Protein AF-A0A3R7RXC4-F1 (afdb_monomer)

Structure (mmCIF, N/CA/C/O backbone):
data_AF-A0A3R7RXC4-F1
#
_entry.id   AF-A0A3R7RXC4-F1
#
loop_
_atom_site.group_PDB
_atom_site.id
_atom_site.type_symbol
_atom_site.label_atom_id
_atom_site.label_alt_id
_atom_site.label_comp_id
_atom_site.label_asym_id
_atom_site.label_entity_id
_atom_site.label_seq_id
_atom_site.pdbx_PDB_ins_code
_atom_site.Cartn_x
_atom_site.Cartn_y
_atom_site.Cartn_z
_atom_site.occupancy
_atom_site.B_iso_or_equiv
_atom_site.auth_seq_id
_atom_site.auth_comp_id
_atom_site.auth_asym_id
_atom_site.auth_atom_id
_atom_site.pdbx_PDB_model_num
ATOM 1 N N . MET A 1 1 ? -17.110 40.714 64.027 1.00 47.56 1 MET A N 1
ATOM 2 C CA . MET A 1 1 ? -17.861 39.635 63.349 1.00 47.56 1 MET A CA 1
ATOM 3 C C . MET A 1 1 ? -16.920 38.446 63.218 1.00 47.56 1 MET A C 1
ATOM 5 O O . MET A 1 1 ? -15.808 38.638 62.754 1.00 47.56 1 MET A O 1
ATOM 9 N N . ASN A 1 2 ? -17.302 37.294 63.770 1.00 33.94 2 ASN A N 1
ATOM 10 C CA . ASN A 1 2 ? -16.443 36.138 64.062 1.00 33.94 2 ASN A CA 1
ATOM 11 C C . ASN A 1 2 ? -16.893 34.929 63.208 1.00 33.94 2 ASN A C 1
ATOM 13 O O . ASN A 1 2 ? -18.037 34.911 62.747 1.00 33.94 2 ASN A O 1
ATOM 17 N N . LEU A 1 3 ? -16.021 33.933 63.027 1.00 35.62 3 LEU A N 1
ATOM 18 C CA . LEU A 1 3 ? -16.141 32.750 62.149 1.00 35.62 3 LEU A CA 1
ATOM 19 C C . LEU A 1 3 ? -17.502 32.014 62.245 1.00 35.62 3 LEU A C 1
ATOM 21 O O . LEU A 1 3 ? -18.001 31.471 61.262 1.00 35.62 3 LEU A O 1
ATOM 25 N N . ASN A 1 4 ? -18.175 32.117 63.395 1.00 36.75 4 ASN A N 1
ATOM 26 C CA . ASN A 1 4 ? -19.517 31.584 63.651 1.00 36.75 4 ASN A CA 1
ATOM 27 C C . ASN A 1 4 ? -20.674 32.238 62.868 1.00 36.75 4 ASN A C 1
ATOM 29 O O . ASN A 1 4 ? -21.772 31.685 62.869 1.00 36.75 4 ASN A O 1
ATOM 33 N N . GLN A 1 5 ? -20.489 33.386 62.205 1.00 39.53 5 GLN A N 1
ATOM 34 C CA . GLN A 1 5 ? -21.534 33.961 61.337 1.00 39.53 5 GLN A CA 1
ATOM 35 C C . GLN A 1 5 ? -21.416 33.544 59.866 1.00 39.53 5 GLN A C 1
ATOM 37 O O . GLN A 1 5 ? -22.424 33.537 59.168 1.00 39.53 5 GLN A O 1
ATOM 42 N N . ILE A 1 6 ? -20.240 33.089 59.425 1.00 43.12 6 ILE A N 1
ATOM 43 C CA . ILE A 1 6 ? -20.045 32.514 58.082 1.00 43.12 6 ILE A CA 1
ATOM 44 C C . ILE A 1 6 ? -20.574 31.067 58.047 1.00 43.12 6 ILE A C 1
ATOM 46 O O . ILE A 1 6 ? -21.209 30.656 57.079 1.00 43.12 6 ILE A O 1
ATOM 50 N N . ILE A 1 7 ? -20.445 30.339 59.165 1.00 39.06 7 ILE A N 1
ATOM 51 C CA . ILE A 1 7 ? -21.014 28.993 59.356 1.00 39.06 7 ILE A CA 1
ATOM 52 C C . ILE A 1 7 ? -22.554 29.007 59.264 1.00 39.06 7 ILE A C 1
ATOM 54 O O . ILE A 1 7 ? -23.147 28.075 58.734 1.00 39.06 7 ILE A O 1
ATOM 58 N N . LYS A 1 8 ? -23.225 30.087 59.686 1.00 35.69 8 LYS A N 1
ATOM 59 C CA . LYS A 1 8 ? -24.699 30.171 59.681 1.00 35.69 8 LYS A CA 1
ATOM 60 C C . LYS A 1 8 ? -25.349 30.339 58.302 1.00 35.69 8 LYS A C 1
ATOM 62 O O . LYS A 1 8 ? -26.544 30.098 58.199 1.00 35.69 8 LYS A O 1
ATOM 67 N N . VAL A 1 9 ? -24.610 30.722 57.259 1.00 39.12 9 VAL A N 1
ATOM 68 C CA . VAL A 1 9 ? -25.186 30.926 55.911 1.00 39.12 9 VAL A CA 1
ATOM 69 C C . VAL A 1 9 ? -24.896 29.743 54.986 1.00 39.12 9 VAL A C 1
ATOM 71 O O . VAL A 1 9 ? -25.716 29.414 54.136 1.00 39.12 9 VAL A O 1
ATOM 74 N N . ILE A 1 10 ? -23.801 29.015 55.217 1.00 37.31 10 ILE A N 1
ATOM 75 C CA . ILE A 1 10 ? -23.515 27.768 54.490 1.00 37.31 10 ILE A CA 1
ATOM 76 C C . ILE A 1 10 ? -24.433 26.626 54.980 1.00 37.31 10 ILE A C 1
ATOM 78 O O . ILE A 1 10 ? -24.824 25.770 54.194 1.00 37.31 10 ILE A O 1
ATOM 82 N N . PHE A 1 11 ? -24.914 26.689 56.229 1.00 35.12 11 PHE A N 1
ATOM 83 C CA . PHE A 1 11 ? -25.961 25.806 56.774 1.00 35.12 11 PHE A CA 1
ATOM 84 C C . PHE A 1 11 ? -27.387 26.061 56.227 1.00 35.12 11 PHE A C 1
ATOM 86 O O . PHE A 1 11 ? -28.319 25.366 56.626 1.00 35.12 11 PHE A O 1
ATOM 93 N N . ALA A 1 12 ? -27.572 27.012 55.301 1.00 33.56 12 ALA A N 1
ATOM 94 C CA . ALA A 1 12 ? -28.805 27.151 54.514 1.00 33.56 12 ALA A CA 1
ATOM 95 C C . ALA A 1 12 ? -28.781 26.325 53.206 1.00 33.56 12 ALA A C 1
ATOM 97 O O . ALA A 1 12 ? -29.774 26.271 52.482 1.00 33.56 12 ALA A O 1
ATOM 98 N N . GLY A 1 13 ? -27.660 25.668 52.895 1.00 33.88 13 GLY A N 1
ATOM 99 C CA . GLY A 1 13 ? -27.510 24.808 51.729 1.00 33.88 13 GLY A CA 1
ATOM 100 C C . GLY A 1 13 ? -27.858 23.360 52.043 1.00 33.88 13 GLY A C 1
ATOM 101 O O . GLY A 1 13 ? -27.007 22.618 52.512 1.00 33.88 13 GLY A O 1
ATOM 102 N N . ILE A 1 14 ? -29.100 22.977 51.739 1.00 38.22 14 ILE A N 1
ATOM 103 C CA . ILE A 1 14 ? -29.410 21.719 51.044 1.00 38.22 14 ILE A CA 1
ATOM 104 C C . ILE A 1 14 ? -28.628 20.524 51.594 1.00 38.22 14 ILE A C 1
ATOM 106 O O . ILE A 1 14 ? -27.718 20.034 50.947 1.00 38.22 14 ILE A O 1
ATOM 110 N N . PHE A 1 15 ? -28.970 20.047 52.781 1.00 33.66 15 PHE A N 1
ATOM 111 C CA . PHE A 1 15 ? -28.878 18.625 53.091 1.00 33.66 15 PHE A CA 1
ATOM 112 C C . PHE A 1 15 ? -29.575 18.392 54.427 1.00 33.66 15 PHE A C 1
ATOM 114 O O . PHE A 1 15 ? -29.252 19.023 55.432 1.00 33.66 15 PHE A O 1
ATOM 121 N N . THR A 1 16 ? -30.442 17.385 54.454 1.00 34.88 16 THR A N 1
ATOM 122 C CA . THR A 1 16 ? -30.914 16.688 55.664 1.00 34.88 16 THR A CA 1
ATOM 123 C C . THR A 1 16 ? -32.082 17.304 56.442 1.00 34.88 16 THR A C 1
ATOM 125 O O . THR A 1 16 ? -31.897 18.085 57.361 1.00 34.88 16 THR A O 1
ATOM 128 N N . PHE A 1 17 ? -33.290 16.841 56.114 1.00 31.89 17 PHE A N 1
ATOM 129 C CA . PHE A 1 17 ? -34.321 16.339 57.042 1.00 31.89 17 PHE A CA 1
ATOM 130 C C . PHE A 1 17 ? -35.390 15.702 56.127 1.00 31.89 17 PHE A C 1
ATOM 132 O O . PHE A 1 17 ? -36.275 16.379 55.624 1.00 31.89 17 PHE A O 1
ATOM 139 N N . ILE A 1 18 ? -35.261 14.451 55.662 1.00 39.09 18 ILE A N 1
ATOM 140 C CA . ILE A 1 18 ? -35.260 13.209 56.457 1.00 39.09 18 ILE A CA 1
ATOM 141 C C . ILE A 1 18 ? -36.136 13.376 57.695 1.00 39.09 18 ILE A C 1
ATOM 143 O O . ILE A 1 18 ? -35.591 13.625 58.753 1.00 39.09 18 ILE A O 1
ATOM 147 N N . VAL A 1 19 ? -37.459 13.259 57.552 1.00 35.28 19 VAL A N 1
ATOM 148 C CA . VAL A 1 19 ? -38.332 12.434 58.416 1.00 35.28 19 VAL A CA 1
ATOM 149 C C . VAL A 1 19 ? -39.670 12.241 57.688 1.00 35.28 19 VAL A C 1
ATOM 151 O O . VAL A 1 19 ? -40.602 12.987 57.937 1.00 35.28 19 VAL A O 1
ATOM 154 N N . ILE A 1 20 ? -39.738 11.258 56.782 1.00 40.62 20 ILE A N 1
ATOM 155 C CA . ILE A 1 20 ? -40.815 10.254 56.605 1.00 40.62 20 ILE A CA 1
ATOM 156 C C . ILE A 1 20 ? -40.134 9.152 55.770 1.00 40.62 20 ILE A C 1
ATOM 158 O O . ILE A 1 20 ? -39.673 9.426 54.674 1.00 40.62 20 ILE A O 1
ATOM 162 N N . GLY A 1 21 ? -39.923 7.904 56.159 1.00 33.47 21 GLY A N 1
ATOM 163 C CA . GLY A 1 21 ? -40.275 7.138 57.339 1.00 33.47 21 GLY A CA 1
ATOM 164 C C . GLY A 1 21 ? -39.748 5.723 57.077 1.00 33.47 21 GLY A C 1
ATOM 165 O O . GLY A 1 21 ? -40.379 4.935 56.386 1.00 33.47 21 GLY A O 1
ATOM 166 N N . SER A 1 22 ? -38.516 5.462 57.517 1.00 36.50 22 SER A N 1
ATOM 167 C CA . SER A 1 22 ? -38.131 4.273 58.297 1.00 36.50 22 SER A CA 1
ATOM 168 C C . SER A 1 22 ? -38.717 2.889 57.947 1.00 36.50 22 SER A C 1
ATOM 170 O O . SER A 1 22 ? -38.963 2.106 58.858 1.00 36.50 22 SER A O 1
ATOM 172 N N . LEU A 1 23 ? -38.875 2.544 56.664 1.00 30.02 23 LEU A N 1
ATOM 173 C CA . LEU A 1 23 ? -39.082 1.154 56.207 1.00 30.02 23 LEU A CA 1
ATOM 174 C C . LEU A 1 23 ? -38.269 0.772 54.951 1.00 30.02 23 LEU A C 1
ATOM 176 O O . LEU A 1 23 ? -38.255 -0.392 54.570 1.00 30.02 23 LEU A O 1
ATOM 180 N N . SER A 1 24 ? -37.528 1.704 54.339 1.00 38.72 24 SER A N 1
ATOM 181 C CA . SER A 1 24 ? -36.772 1.469 53.094 1.00 38.72 24 SER A CA 1
ATOM 182 C C . SER A 1 24 ? -35.246 1.485 53.245 1.00 38.72 24 SER A C 1
ATOM 184 O O . SER A 1 24 ? -34.545 1.191 52.288 1.00 38.72 24 SER A O 1
ATOM 186 N N . SER A 1 25 ? -34.690 1.809 54.418 1.00 34.75 25 SER A N 1
ATOM 187 C CA . SER A 1 25 ? -33.246 2.085 54.558 1.00 34.75 25 SER A CA 1
ATOM 188 C C . SER A 1 25 ? -32.348 0.842 54.597 1.00 34.75 25 SER A C 1
ATOM 190 O O . SER A 1 25 ? -31.209 0.934 54.150 1.00 34.75 25 SER A O 1
ATOM 192 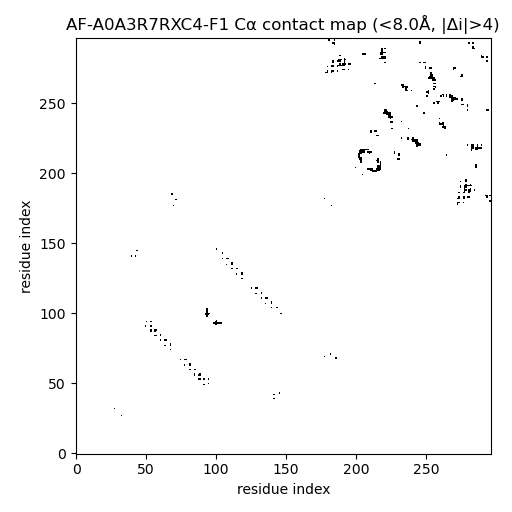N N . ILE A 1 26 ? -32.834 -0.309 55.072 1.00 36.72 26 ILE A N 1
ATOM 193 C CA . ILE A 1 26 ? -32.037 -1.551 55.092 1.00 36.72 26 ILE A CA 1
ATOM 194 C C . ILE A 1 26 ? -32.176 -2.293 53.757 1.00 36.72 26 ILE A C 1
ATOM 196 O O . ILE A 1 26 ? -31.218 -2.896 53.282 1.00 36.72 26 ILE A O 1
ATOM 200 N N . SER A 1 27 ? -33.334 -2.189 53.093 1.00 37.53 27 SER A N 1
ATOM 201 C CA . SER A 1 27 ? -33.487 -2.722 51.742 1.00 37.53 27 SER A CA 1
ATOM 202 C C . SER A 1 27 ? -32.809 -1.834 50.711 1.00 37.53 27 SER A C 1
ATOM 204 O O . SER A 1 27 ? -32.198 -2.400 49.830 1.00 37.53 27 SER A O 1
ATOM 206 N N . ASN A 1 28 ? -32.837 -0.497 50.813 1.00 34.81 28 ASN A N 1
ATOM 207 C CA . ASN A 1 28 ? -32.168 0.370 49.838 1.00 34.81 28 ASN A CA 1
ATOM 208 C C . ASN A 1 28 ? -30.656 0.419 50.007 1.00 34.81 28 ASN A C 1
ATOM 210 O O . ASN A 1 28 ? -30.004 0.533 48.989 1.00 34.81 28 ASN A O 1
ATOM 214 N N . SER A 1 29 ? -30.054 0.315 51.197 1.00 35.22 29 SER A N 1
ATOM 215 C CA . SER A 1 29 ? -28.582 0.255 51.248 1.00 35.22 29 SER A CA 1
ATOM 216 C C . SER A 1 29 ? -28.078 -1.072 50.691 1.00 35.22 29 SER A C 1
ATOM 218 O O . SER A 1 29 ? -27.191 -1.069 49.856 1.00 35.22 29 SER A O 1
ATOM 220 N N . ILE A 1 30 ? -28.716 -2.191 51.050 1.00 41.00 30 ILE A N 1
ATOM 221 C CA . ILE A 1 30 ? -28.376 -3.512 50.514 1.00 41.00 30 ILE A CA 1
ATOM 222 C C . ILE A 1 30 ? -28.758 -3.612 49.037 1.00 41.00 30 ILE A C 1
ATOM 224 O O . ILE A 1 30 ? -28.050 -4.259 48.284 1.00 41.00 30 ILE A O 1
ATOM 228 N N . PHE A 1 31 ? -29.862 -3.004 48.600 1.00 35.75 31 PHE A N 1
ATOM 229 C CA . PHE A 1 31 ? -30.276 -2.993 47.199 1.00 35.75 31 PHE A CA 1
ATOM 230 C C . PHE A 1 31 ? -29.392 -2.069 46.386 1.00 35.75 31 PHE A C 1
ATOM 232 O O . PHE A 1 31 ? -28.954 -2.505 45.349 1.00 35.75 31 PHE A O 1
ATOM 239 N N . ILE A 1 32 ? -29.062 -0.861 46.838 1.00 37.34 32 ILE A N 1
ATOM 240 C CA . ILE A 1 32 ? -28.141 0.039 46.135 1.00 37.34 32 ILE A CA 1
ATOM 241 C C . ILE A 1 32 ? -26.728 -0.532 46.157 1.00 37.34 32 ILE A C 1
ATOM 243 O O . ILE A 1 32 ? -26.090 -0.530 45.126 1.00 37.34 32 ILE A O 1
ATOM 247 N N . GLU A 1 33 ? -26.246 -1.105 47.257 1.00 39.28 33 GLU A N 1
ATOM 248 C CA . GLU A 1 33 ? -24.928 -1.747 47.310 1.00 39.28 33 GLU A CA 1
ATOM 249 C C . GLU A 1 33 ? -24.904 -3.030 46.479 1.00 39.28 33 GLU A C 1
ATOM 251 O O . GLU A 1 33 ? -23.986 -3.215 45.696 1.00 39.28 33 GLU A O 1
ATOM 256 N N . LYS A 1 34 ? -25.937 -3.883 46.528 1.00 40.53 34 LYS A N 1
ATOM 257 C CA . LYS A 1 34 ? -26.040 -5.038 45.621 1.00 40.53 34 LYS A CA 1
ATOM 258 C C . LYS A 1 34 ? -26.250 -4.611 44.183 1.00 40.53 34 LYS A C 1
ATOM 260 O O . LYS A 1 34 ? -25.710 -5.269 43.321 1.00 40.53 34 LYS A O 1
ATOM 265 N N . VAL A 1 35 ? -27.007 -3.559 43.896 1.00 43.34 35 VAL A N 1
ATOM 266 C CA . VAL A 1 35 ? -27.223 -3.038 42.541 1.00 43.34 35 VAL A CA 1
ATOM 267 C C . VAL A 1 35 ? -25.952 -2.385 42.043 1.00 43.34 35 VAL A C 1
ATOM 269 O O . VAL A 1 35 ? -25.628 -2.610 40.898 1.00 43.34 35 VAL A O 1
ATOM 272 N N . LEU A 1 36 ? -25.183 -1.680 42.867 1.00 41.25 36 LEU A N 1
ATOM 273 C CA . LEU A 1 36 ? -23.888 -1.106 42.505 1.00 41.25 36 LEU A CA 1
ATOM 274 C C . LEU A 1 36 ? -22.809 -2.180 42.381 1.00 41.25 36 LEU A C 1
ATOM 276 O O . LEU A 1 36 ? -22.032 -2.111 41.447 1.00 41.25 36 LEU A O 1
ATOM 280 N N . VAL A 1 37 ? -22.784 -3.204 43.239 1.00 47.84 37 VAL A N 1
ATOM 281 C CA . VAL A 1 37 ? -21.895 -4.377 43.120 1.00 47.84 37 VAL A CA 1
ATOM 282 C C . VAL A 1 37 ? -22.289 -5.232 41.915 1.00 47.84 37 VAL A C 1
ATOM 284 O O . VAL A 1 37 ? -21.437 -5.777 41.215 1.00 47.84 37 VAL A O 1
ATOM 287 N N . ASN A 1 38 ? -23.582 -5.348 41.622 1.00 45.78 38 ASN A N 1
ATOM 288 C CA . ASN A 1 38 ? -24.072 -6.061 40.450 1.00 45.78 38 ASN A CA 1
ATOM 289 C C . ASN A 1 38 ? -23.841 -5.225 39.185 1.00 45.78 38 ASN A C 1
ATOM 291 O O . ASN A 1 38 ? -23.396 -5.759 38.189 1.00 45.78 38 ASN A O 1
ATOM 295 N N . LEU A 1 39 ? -24.018 -3.905 39.223 1.00 49.25 39 LEU A N 1
ATOM 296 C CA . LEU A 1 39 ? -23.677 -2.989 38.134 1.00 49.25 39 LEU A CA 1
ATOM 297 C C . LEU A 1 39 ? -22.170 -2.910 37.933 1.00 49.25 39 LEU A C 1
ATOM 299 O O . LEU A 1 39 ? -21.751 -2.844 36.792 1.00 49.25 39 LEU A O 1
ATOM 303 N N . SER A 1 40 ? -21.346 -2.968 38.978 1.00 52.38 40 SER A N 1
ATOM 304 C CA . SER A 1 40 ? -19.886 -2.972 38.863 1.00 52.38 40 SER A CA 1
ATOM 305 C C . SER A 1 40 ? -19.368 -4.327 38.395 1.00 52.38 40 SER A C 1
ATOM 307 O O . SER A 1 40 ? -18.439 -4.375 37.596 1.00 52.38 40 SER A O 1
ATOM 309 N N . SER A 1 41 ? -19.992 -5.442 38.786 1.00 53.41 41 SER A N 1
ATOM 310 C CA . SER A 1 41 ? -19.685 -6.768 38.228 1.00 53.41 41 SER A CA 1
ATOM 311 C C . SER A 1 41 ? -20.191 -6.926 36.789 1.00 53.41 41 SER A C 1
ATOM 313 O O . SER A 1 41 ? -19.466 -7.449 35.947 1.00 53.41 41 SER A O 1
ATOM 315 N N . ILE A 1 42 ? -21.371 -6.399 36.452 1.00 55.44 42 ILE A N 1
ATOM 316 C CA . ILE A 1 42 ? -21.894 -6.313 35.078 1.00 55.44 42 ILE A CA 1
ATOM 317 C C . ILE A 1 42 ? -21.026 -5.370 34.243 1.00 55.44 42 ILE A C 1
ATOM 319 O O . ILE A 1 42 ? -20.695 -5.703 33.112 1.00 55.44 42 ILE A O 1
ATOM 323 N N . SER A 1 43 ? -20.618 -4.225 34.787 1.00 63.38 43 SER A N 1
ATOM 324 C CA . SER A 1 43 ? -19.777 -3.232 34.114 1.00 63.38 43 SER A CA 1
ATOM 325 C C . SER A 1 43 ? -18.356 -3.745 33.932 1.00 63.38 43 SER A C 1
ATOM 327 O O . SER A 1 43 ? -17.816 -3.622 32.844 1.00 63.38 43 SER A O 1
ATOM 329 N N . SER A 1 44 ? -17.773 -4.423 34.923 1.00 62.97 44 SER A N 1
ATOM 330 C CA . SER A 1 44 ? -16.460 -5.068 34.787 1.00 62.97 44 SER A CA 1
ATOM 331 C C . SER A 1 44 ? -16.503 -6.256 33.831 1.00 62.97 44 SER A C 1
ATOM 333 O O . SER A 1 44 ? -15.588 -6.416 33.034 1.00 62.97 44 SER A O 1
ATOM 335 N N . THR A 1 45 ? -17.581 -7.044 33.826 1.00 69.31 45 THR A N 1
ATOM 336 C CA . THR A 1 45 ? -17.792 -8.112 32.837 1.00 69.31 45 THR A CA 1
ATOM 337 C C . THR A 1 45 ? -17.944 -7.523 31.440 1.00 69.31 45 THR A C 1
ATOM 339 O O . THR A 1 45 ? -17.261 -7.945 30.515 1.00 69.31 45 THR A O 1
ATOM 342 N N . LYS A 1 46 ? -18.779 -6.492 31.277 1.00 69.75 46 LYS A N 1
ATOM 343 C CA . LYS A 1 46 ? -18.946 -5.762 30.016 1.00 69.75 46 LYS A CA 1
ATOM 344 C C . LYS A 1 46 ? -17.627 -5.142 29.563 1.00 69.75 46 LYS A C 1
ATOM 346 O O . LYS A 1 46 ? -17.290 -5.240 28.393 1.00 69.75 46 LYS A O 1
ATOM 351 N N . PHE A 1 47 ? -16.862 -4.556 30.474 1.00 68.69 47 PHE A N 1
ATOM 352 C CA . PHE A 1 47 ? -15.556 -3.971 30.200 1.00 68.69 47 PHE A CA 1
ATOM 353 C C . PHE A 1 47 ? -14.536 -5.029 29.788 1.00 68.69 47 PHE A C 1
ATOM 355 O O . PHE A 1 47 ? -13.827 -4.824 28.811 1.00 68.69 47 PHE A O 1
ATOM 362 N N . ASN A 1 48 ? -14.482 -6.170 30.477 1.00 71.81 48 ASN A N 1
ATOM 363 C CA . ASN A 1 48 ? -13.612 -7.285 30.111 1.00 71.81 48 ASN A CA 1
ATOM 364 C C . ASN A 1 48 ? -14.001 -7.862 28.748 1.00 71.81 48 ASN A C 1
ATOM 366 O O . ASN A 1 48 ? -13.122 -8.075 27.924 1.00 71.81 48 ASN A O 1
ATOM 370 N N . ASN A 1 49 ? -15.296 -8.007 28.467 1.00 78.31 49 ASN A N 1
ATOM 371 C CA . ASN A 1 49 ? -15.782 -8.436 27.157 1.00 78.31 49 ASN A CA 1
ATOM 372 C C . ASN A 1 49 ? -15.398 -7.433 26.061 1.00 78.31 49 ASN A C 1
ATOM 374 O O . ASN A 1 49 ? -14.932 -7.843 25.008 1.00 78.31 49 ASN A O 1
ATOM 378 N N . LEU A 1 50 ? -15.542 -6.125 26.305 1.00 79.00 50 LEU A N 1
ATOM 379 C CA . LEU A 1 50 ? -15.127 -5.079 25.361 1.00 79.00 50 LEU A CA 1
ATOM 380 C C . LEU A 1 50 ? -13.604 -5.042 25.176 1.00 79.00 50 LEU A C 1
ATOM 382 O O . LEU A 1 50 ? -13.121 -4.778 24.078 1.00 79.00 50 LEU A O 1
ATOM 386 N N . LYS A 1 51 ? -12.840 -5.331 26.233 1.00 78.00 51 LYS A N 1
ATOM 387 C CA . LYS A 1 51 ? -11.382 -5.455 26.185 1.00 78.00 51 LYS A CA 1
ATOM 388 C C . LYS A 1 51 ? -10.967 -6.665 25.351 1.00 78.00 51 LYS A C 1
ATOM 390 O O . LYS A 1 51 ? -10.098 -6.547 24.492 1.00 78.00 51 LYS A O 1
ATOM 395 N N . GLU A 1 52 ? -11.581 -7.820 25.588 1.00 80.25 52 GLU A N 1
ATOM 396 C CA . GLU A 1 52 ? -11.375 -9.027 24.785 1.00 80.25 52 GLU A CA 1
ATOM 397 C C . GLU A 1 52 ? -11.759 -8.778 23.325 1.00 80.25 52 GLU A C 1
ATOM 399 O O . GLU A 1 52 ? -10.959 -9.054 22.433 1.00 80.25 52 GLU A O 1
ATOM 404 N N . GLU A 1 53 ? -12.921 -8.167 23.082 1.00 83.44 53 GLU A N 1
ATOM 405 C CA . GLU A 1 53 ? -13.385 -7.762 21.755 1.00 83.44 53 GLU A CA 1
ATOM 406 C C . GLU A 1 53 ? -12.374 -6.840 21.070 1.00 83.44 53 GLU A C 1
ATOM 408 O O . GLU A 1 53 ? -12.051 -7.057 19.904 1.00 83.44 53 GLU A O 1
ATOM 413 N N . PHE A 1 54 ? -11.823 -5.851 21.780 1.00 82.88 54 PHE A N 1
ATOM 414 C CA . PHE A 1 54 ? -10.800 -4.953 21.247 1.00 82.88 54 PHE A CA 1
ATOM 415 C C . PHE A 1 54 ? -9.562 -5.724 20.775 1.00 82.88 54 PHE A C 1
ATOM 417 O O . PHE A 1 54 ? -9.118 -5.543 19.641 1.00 82.88 54 PHE A O 1
ATOM 424 N N . PHE A 1 55 ? -9.016 -6.621 21.601 1.00 82.19 55 PHE A N 1
ATOM 425 C CA . PHE A 1 55 ? -7.820 -7.384 21.230 1.00 82.19 55 PHE A CA 1
ATOM 426 C C . PHE A 1 55 ? -8.086 -8.415 20.129 1.00 82.19 55 PHE A C 1
ATOM 428 O O . PHE A 1 55 ? -7.248 -8.581 19.239 1.00 82.19 55 PHE A O 1
ATOM 435 N N . ILE A 1 56 ? -9.251 -9.070 20.145 1.00 85.69 56 ILE A N 1
ATOM 436 C CA . ILE A 1 56 ? -9.686 -9.971 19.070 1.00 85.69 56 ILE A CA 1
ATOM 437 C C . ILE A 1 56 ? -9.805 -9.186 17.766 1.00 85.69 56 ILE A C 1
ATOM 439 O O . ILE A 1 56 ? -9.136 -9.530 16.795 1.00 85.69 56 ILE A O 1
ATOM 443 N N . THR A 1 57 ? -10.550 -8.080 17.768 1.00 84.50 57 THR A N 1
ATOM 444 C CA . THR A 1 57 ? -10.750 -7.221 16.592 1.00 84.50 57 THR A CA 1
ATOM 445 C C . THR A 1 57 ? -9.421 -6.683 16.071 1.00 84.50 57 THR A C 1
ATOM 447 O O . THR A 1 57 ? -9.201 -6.645 14.866 1.00 84.50 57 THR A O 1
ATOM 450 N N . GLN A 1 58 ? -8.484 -6.314 16.949 1.00 85.19 58 GLN A N 1
ATOM 451 C CA . GLN A 1 58 ? -7.150 -5.857 16.553 1.00 85.19 58 GLN A CA 1
ATOM 452 C C . GLN A 1 58 ? -6.337 -6.974 15.884 1.00 85.19 58 GLN A C 1
ATOM 454 O O . GLN A 1 58 ? -5.659 -6.743 14.877 1.00 85.19 58 GLN A O 1
ATOM 459 N N . SER A 1 59 ? -6.401 -8.188 16.430 1.00 87.50 59 SER A N 1
ATOM 460 C CA . SER A 1 59 ? -5.748 -9.367 15.859 1.00 87.50 59 SER A CA 1
ATOM 461 C C . SER A 1 59 ? -6.345 -9.733 14.496 1.00 87.50 59 SER A C 1
ATOM 463 O O . SER A 1 59 ? -5.610 -9.894 13.515 1.00 87.50 59 SER A O 1
ATOM 465 N N . GLU A 1 60 ? -7.673 -9.787 14.408 1.00 88.88 60 GLU A N 1
ATOM 466 C CA . GLU A 1 60 ? -8.413 -10.060 13.178 1.00 88.88 60 GLU A CA 1
ATOM 467 C C . GLU A 1 60 ? -8.173 -8.985 12.129 1.00 88.88 60 GLU A C 1
ATOM 469 O O . GLU A 1 60 ? -7.896 -9.327 10.986 1.00 88.88 60 GLU A O 1
ATOM 474 N N . LEU A 1 61 ? -8.177 -7.703 12.502 1.00 89.06 61 LEU A N 1
ATOM 475 C CA . LEU A 1 61 ? -7.844 -6.600 11.605 1.00 89.06 61 LEU A CA 1
ATOM 476 C C . LEU A 1 61 ? -6.442 -6.785 11.030 1.00 89.06 61 LEU A C 1
ATOM 478 O O . LEU A 1 61 ? -6.254 -6.699 9.821 1.00 89.06 61 LEU A O 1
ATOM 482 N N . LYS A 1 62 ? -5.444 -7.099 11.862 1.00 89.44 62 LYS A N 1
ATOM 483 C CA . LYS A 1 62 ? -4.072 -7.344 11.394 1.00 89.44 62 LYS A CA 1
ATOM 484 C C . LYS A 1 62 ? -4.007 -8.534 10.435 1.00 89.44 62 LYS A C 1
ATOM 486 O O . LYS A 1 62 ? -3.269 -8.500 9.443 1.00 89.44 62 LYS A O 1
ATOM 491 N N . GLN A 1 63 ? -4.770 -9.589 10.709 1.00 87.94 63 GLN A N 1
ATOM 492 C CA . GLN A 1 63 ? -4.894 -10.741 9.822 1.00 87.94 63 GLN A CA 1
ATOM 493 C C . GLN A 1 63 ? -5.604 -10.371 8.515 1.00 87.94 63 GLN A C 1
ATOM 495 O O . GLN A 1 63 ? -5.114 -10.729 7.446 1.00 87.94 63 GLN A O 1
ATOM 500 N N . ASN A 1 64 ? -6.690 -9.611 8.577 1.00 87.06 64 ASN A N 1
ATOM 501 C CA . ASN A 1 64 ? -7.490 -9.172 7.444 1.00 87.06 64 ASN A CA 1
ATOM 502 C C . ASN A 1 64 ? -6.734 -8.174 6.576 1.00 87.06 64 ASN A C 1
ATOM 504 O O . ASN A 1 64 ? -6.696 -8.362 5.372 1.00 87.06 64 ASN A O 1
ATOM 508 N N . GLN A 1 65 ? -6.020 -7.203 7.142 1.00 86.81 65 GLN A N 1
ATOM 509 C CA . GLN A 1 65 ? -5.120 -6.303 6.413 1.00 86.81 65 GLN A CA 1
ATOM 510 C C . GLN A 1 65 ? -3.995 -7.082 5.710 1.00 86.81 65 GLN A C 1
ATOM 512 O O . GLN A 1 65 ? -3.632 -6.791 4.565 1.00 86.81 65 GLN A O 1
ATOM 517 N N . LYS A 1 66 ? -3.458 -8.130 6.352 1.00 88.00 66 LYS A N 1
ATOM 518 C CA . LYS A 1 66 ? -2.488 -9.036 5.717 1.00 88.00 66 LYS A CA 1
ATOM 519 C C . LYS A 1 66 ? -3.130 -9.823 4.568 1.00 88.00 66 LYS A C 1
ATOM 521 O O . LYS A 1 66 ? -2.512 -9.947 3.503 1.00 88.00 66 LYS A O 1
ATOM 526 N N . SER A 1 67 ? -4.344 -10.331 4.771 1.00 78.25 67 SER A N 1
ATOM 527 C CA . SER A 1 67 ? -5.128 -11.090 3.788 1.00 78.25 67 SER A CA 1
ATOM 528 C C . SER A 1 67 ? -5.599 -10.229 2.623 1.00 78.25 67 SER A C 1
ATOM 530 O O . SER A 1 67 ? -5.478 -10.668 1.488 1.00 78.25 67 SER A O 1
ATOM 532 N N . LEU A 1 68 ? -5.991 -8.974 2.865 1.00 81.88 68 LEU A N 1
ATOM 533 C CA . LEU A 1 68 ? -6.447 -7.998 1.874 1.00 81.88 68 LEU A CA 1
ATOM 534 C C . LEU A 1 68 ? -5.444 -7.877 0.744 1.00 81.88 68 LEU A C 1
ATOM 536 O O . LEU A 1 68 ? -5.794 -7.772 -0.421 1.00 81.88 68 LEU A O 1
ATOM 540 N N . SER A 1 69 ? -4.165 -7.963 1.072 1.00 73.88 69 SER A N 1
ATOM 541 C CA . SER A 1 69 ? -3.108 -7.865 0.085 1.00 73.88 69 SER A CA 1
ATOM 542 C C . SER A 1 69 ? -2.942 -9.089 -0.833 1.00 73.88 69 SER A C 1
ATOM 544 O O . SER A 1 69 ? -2.054 -9.091 -1.680 1.00 73.88 69 SER A O 1
ATOM 546 N N . HIS A 1 70 ? -3.775 -10.112 -0.643 1.00 72.88 70 HIS A N 1
ATOM 547 C CA . HIS A 1 70 ? -3.835 -11.361 -1.399 1.00 72.88 70 HIS A CA 1
ATOM 548 C C . HIS A 1 70 ? -5.282 -11.786 -1.751 1.00 72.88 70 HIS A C 1
ATOM 550 O O . HIS A 1 70 ? -5.459 -12.845 -2.347 1.00 72.88 70 HIS A O 1
ATOM 556 N N . THR A 1 71 ? -6.302 -10.994 -1.391 1.00 75.94 71 THR A N 1
ATOM 557 C CA . THR A 1 71 ? -7.724 -11.270 -1.670 1.00 75.94 71 THR A CA 1
ATOM 558 C C . THR A 1 71 ? -8.162 -10.570 -2.962 1.00 75.94 71 THR A C 1
ATOM 560 O O . THR A 1 71 ? -8.113 -9.336 -3.039 1.00 75.94 71 THR A O 1
ATOM 563 N N . VAL A 1 72 ? -8.601 -11.358 -3.955 1.00 72.12 72 VAL A N 1
ATOM 564 C CA . VAL A 1 72 ? -9.142 -10.889 -5.253 1.00 72.12 72 VAL A CA 1
ATOM 565 C C . VAL A 1 72 ? -10.658 -11.068 -5.318 1.00 72.12 72 VAL A C 1
ATOM 567 O O . VAL A 1 72 ? -11.378 -10.101 -5.544 1.00 72.12 72 VAL A O 1
ATOM 570 N N . VAL A 1 73 ? -11.159 -12.271 -5.030 1.00 65.25 73 VAL A N 1
ATOM 571 C CA . VAL A 1 73 ? -12.600 -12.537 -4.876 1.00 65.25 73 VAL A CA 1
ATOM 572 C C . VAL A 1 73 ? -13.017 -12.204 -3.443 1.00 65.25 73 VAL A C 1
ATOM 574 O O . VAL A 1 73 ? -12.329 -12.602 -2.506 1.00 65.25 73 VAL A O 1
ATOM 577 N N . GLY A 1 74 ? -14.117 -11.468 -3.258 1.00 81.12 74 GLY A N 1
ATOM 578 C CA . GLY A 1 74 ? -14.571 -11.042 -1.926 1.00 81.12 74 GLY A CA 1
ATOM 579 C C . GLY A 1 74 ? -13.810 -9.834 -1.356 1.00 81.12 74 GLY A C 1
ATOM 580 O O . GLY A 1 74 ? -13.830 -9.578 -0.153 1.00 81.12 74 GLY A O 1
ATOM 581 N N . ARG A 1 75 ? -13.039 -9.121 -2.194 1.00 84.12 75 ARG A N 1
ATOM 582 C CA . ARG A 1 75 ? -12.182 -8.012 -1.749 1.00 84.12 75 ARG A CA 1
ATOM 583 C C . ARG A 1 75 ? -12.996 -6.841 -1.212 1.00 84.12 75 ARG A C 1
ATOM 585 O O . ARG A 1 75 ? -12.578 -6.234 -0.233 1.00 84.12 75 ARG A O 1
ATOM 592 N N . LYS A 1 76 ? -14.110 -6.507 -1.865 1.00 88.69 76 LYS A N 1
ATOM 593 C CA . LYS A 1 76 ? -14.957 -5.383 -1.459 1.00 88.69 76 LYS A CA 1
ATOM 594 C C . LYS A 1 76 ? -15.519 -5.633 -0.062 1.00 88.69 76 LYS A C 1
ATOM 596 O O . LYS A 1 76 ? -15.398 -4.776 0.800 1.00 88.69 76 LYS A O 1
ATOM 601 N N . GLU A 1 77 ? -16.003 -6.844 0.167 1.00 92.31 77 GLU A N 1
ATOM 602 C CA . GLU A 1 77 ? -16.527 -7.330 1.437 1.00 92.31 77 GLU A CA 1
ATOM 603 C C . GLU A 1 77 ? -15.435 -7.333 2.514 1.00 92.31 77 GLU A C 1
ATOM 605 O O . GLU A 1 77 ? -15.664 -6.891 3.633 1.00 92.31 77 GLU A O 1
ATOM 610 N N . LEU A 1 78 ? -14.211 -7.750 2.173 1.00 86.12 78 LEU A N 1
ATOM 611 C CA . LEU A 1 78 ? -13.080 -7.703 3.102 1.00 86.12 78 LEU A CA 1
ATOM 612 C C . LEU A 1 78 ? -12.639 -6.269 3.432 1.00 86.12 78 LEU A C 1
ATOM 614 O O . LEU A 1 78 ? -12.237 -6.008 4.560 1.00 86.12 78 LEU A O 1
ATOM 618 N N . VAL A 1 79 ? -12.688 -5.340 2.472 1.00 89.62 79 VAL A N 1
ATOM 619 C CA . VAL A 1 79 ? -12.420 -3.913 2.722 1.00 89.62 79 VAL A CA 1
ATOM 620 C C . VAL A 1 79 ? -13.509 -3.316 3.607 1.00 89.62 79 VAL A C 1
ATOM 622 O O . VAL A 1 79 ? -13.190 -2.586 4.539 1.00 89.62 79 VAL A O 1
ATOM 625 N N . GLU A 1 80 ? -14.775 -3.636 3.350 1.00 93.06 80 GLU A N 1
ATOM 626 C CA . GLU A 1 80 ? -15.892 -3.224 4.202 1.00 93.06 80 GLU A CA 1
ATOM 627 C C . GLU A 1 80 ? -15.728 -3.762 5.629 1.00 93.06 80 GLU A C 1
ATOM 629 O O . GLU A 1 80 ? -15.872 -2.998 6.583 1.00 93.06 80 GLU A O 1
ATOM 634 N N . GLU A 1 81 ? -15.327 -5.027 5.786 1.00 92.69 81 GLU A N 1
ATOM 635 C CA . GLU A 1 81 ? -15.064 -5.611 7.103 1.00 92.69 81 GLU A CA 1
ATOM 636 C C . GLU A 1 81 ? -13.854 -4.963 7.789 1.00 92.69 81 GLU A C 1
ATOM 638 O O . GLU A 1 81 ? -13.923 -4.643 8.969 1.00 92.69 81 GLU A O 1
ATOM 643 N N . ILE A 1 82 ? -12.771 -4.673 7.061 1.00 91.75 82 ILE A N 1
ATOM 644 C CA . ILE A 1 82 ? -11.611 -3.941 7.600 1.00 91.75 82 ILE A CA 1
ATOM 645 C C . ILE A 1 82 ? -12.010 -2.543 8.068 1.00 91.75 82 ILE A C 1
ATOM 647 O O . ILE A 1 82 ? -11.667 -2.159 9.181 1.00 91.75 82 ILE A O 1
ATOM 651 N N . ASN A 1 83 ? -12.771 -1.800 7.264 1.00 92.75 83 ASN A N 1
ATOM 652 C CA . ASN A 1 83 ? -13.241 -0.465 7.634 1.00 92.75 83 ASN A CA 1
ATOM 653 C C . ASN A 1 83 ? -14.133 -0.519 8.881 1.00 92.75 83 ASN A C 1
ATOM 655 O O . ASN A 1 83 ? -14.042 0.338 9.760 1.00 92.75 83 ASN A O 1
ATOM 659 N N . LYS A 1 84 ? -14.979 -1.549 8.985 1.00 94.00 84 LYS A N 1
ATOM 660 C CA . LYS A 1 84 ? -15.812 -1.797 10.163 1.00 94.00 84 LYS A CA 1
ATOM 661 C C . LYS A 1 84 ? -14.963 -2.123 11.393 1.00 94.00 84 LYS A C 1
ATOM 663 O O . LYS A 1 84 ? -15.204 -1.552 12.455 1.00 94.00 84 LYS A O 1
ATOM 668 N N . GLN A 1 85 ? -13.951 -2.978 11.252 1.00 92.31 85 GLN A N 1
ATOM 669 C CA . GLN A 1 85 ? -13.001 -3.310 12.317 1.00 92.31 85 GLN A CA 1
ATOM 670 C C . GLN A 1 85 ? -12.199 -2.076 12.763 1.00 92.31 85 GLN A C 1
ATOM 672 O O . GLN A 1 85 ? -12.062 -1.839 13.960 1.00 92.31 85 GLN A O 1
ATOM 677 N N . GLU A 1 86 ? -11.727 -1.241 11.835 1.00 90.75 86 GLU A N 1
ATOM 678 C CA . GLU A 1 86 ? -11.030 0.017 12.139 1.00 90.75 86 GLU A CA 1
ATOM 679 C C . GLU A 1 86 ? -11.941 1.014 12.867 1.00 90.75 86 GLU A C 1
ATOM 681 O O . GLU A 1 86 ? -11.543 1.583 13.885 1.00 90.75 86 GLU A O 1
ATOM 686 N N . SER A 1 87 ? -13.187 1.177 12.410 1.00 89.88 87 SER A N 1
ATOM 687 C CA . SER A 1 87 ? -14.188 1.998 13.103 1.00 89.88 87 SER A CA 1
ATOM 688 C C . SER A 1 87 ? -14.427 1.496 14.525 1.00 89.88 87 SER A C 1
ATOM 690 O O . SER A 1 87 ? -14.447 2.286 15.468 1.00 89.88 87 SER A O 1
ATOM 692 N N . ARG A 1 88 ? -14.550 0.176 14.700 1.00 87.31 88 ARG A N 1
ATOM 693 C CA . ARG A 1 88 ? -14.778 -0.439 16.007 1.00 87.31 88 ARG A CA 1
ATOM 694 C C . ARG A 1 88 ? -13.593 -0.255 16.954 1.00 87.31 88 ARG A C 1
ATOM 696 O O . ARG A 1 88 ? -13.786 0.073 18.120 1.00 87.31 88 ARG A O 1
ATOM 703 N N . LEU A 1 89 ? -12.363 -0.406 16.464 1.00 84.94 89 LEU A N 1
ATOM 704 C CA . LEU A 1 89 ? -11.163 -0.156 17.268 1.00 84.94 89 LEU A CA 1
ATOM 705 C C . LEU A 1 89 ? -11.015 1.315 17.653 1.00 84.94 89 LEU A C 1
ATOM 707 O O . LEU A 1 89 ? -10.540 1.597 18.748 1.00 84.94 89 LEU A O 1
ATOM 711 N N . ASN A 1 90 ? -11.449 2.247 16.803 1.00 82.56 90 ASN A N 1
ATOM 712 C CA . ASN A 1 90 ? -11.456 3.667 17.147 1.00 82.56 90 ASN A CA 1
ATOM 713 C C . ASN A 1 90 ? -12.436 3.971 18.291 1.00 82.56 90 ASN A C 1
ATOM 715 O O . ASN A 1 90 ? -12.084 4.715 19.209 1.00 82.56 90 ASN A O 1
ATOM 719 N N . GLU A 1 91 ? -13.629 3.363 18.287 1.00 82.50 91 GLU A N 1
ATOM 720 C CA . GLU A 1 91 ? -14.594 3.473 19.396 1.00 82.50 91 GLU A CA 1
ATOM 721 C C . GLU A 1 91 ? -14.033 2.933 20.713 1.00 82.50 91 GLU A C 1
ATOM 723 O O . GLU A 1 91 ? -14.337 3.459 21.780 1.00 82.50 91 GLU A O 1
ATOM 728 N N . LEU A 1 92 ? -13.205 1.893 20.629 1.00 83.00 92 LEU A N 1
ATOM 729 C CA . LEU A 1 92 ? -12.609 1.184 21.758 1.00 83.00 92 LEU A CA 1
ATOM 730 C C . LEU A 1 92 ? -11.146 1.588 22.013 1.00 83.00 92 LEU A C 1
ATOM 732 O O . LEU A 1 92 ? -10.433 0.919 22.760 1.00 83.00 92 LEU A O 1
ATOM 736 N N . SER A 1 93 ? -10.691 2.695 21.419 1.00 76.00 93 SER A N 1
ATOM 737 C CA . SER A 1 93 ? -9.292 3.146 21.480 1.00 76.00 93 SER A CA 1
ATOM 738 C C . SER A 1 93 ? -8.797 3.397 22.904 1.00 76.00 93 SER A C 1
ATOM 740 O O . SER A 1 93 ? -7.612 3.285 23.176 1.00 76.00 93 SER A O 1
ATOM 742 N N . TYR A 1 94 ? -9.682 3.626 23.869 1.00 77.06 94 TYR A N 1
ATOM 743 C CA . TYR A 1 94 ? -9.303 3.741 25.277 1.00 77.06 94 TYR A CA 1
ATOM 744 C C . TYR A 1 94 ? -8.680 2.465 25.875 1.00 77.06 94 TYR A C 1
ATOM 746 O O . TYR A 1 94 ? -8.110 2.523 26.963 1.00 77.06 94 TYR A O 1
ATOM 754 N N . PHE A 1 95 ? -8.744 1.320 25.187 1.00 76.25 95 PHE A N 1
ATOM 755 C CA . PHE A 1 95 ? -8.018 0.108 25.569 1.00 76.25 95 PHE A CA 1
ATOM 756 C C . PHE A 1 95 ? -6.578 0.038 25.034 1.00 76.25 95 PHE A C 1
ATOM 758 O O . PHE A 1 95 ? -5.823 -0.817 25.502 1.00 76.25 95 PHE A O 1
ATOM 765 N N . SER A 1 96 ? -6.159 0.894 24.086 1.00 70.94 96 SER A N 1
ATOM 766 C CA . SER A 1 96 ? -4.804 0.812 23.509 1.00 70.94 96 SER A CA 1
ATOM 767 C C . SER A 1 96 ? -3.709 1.310 24.439 1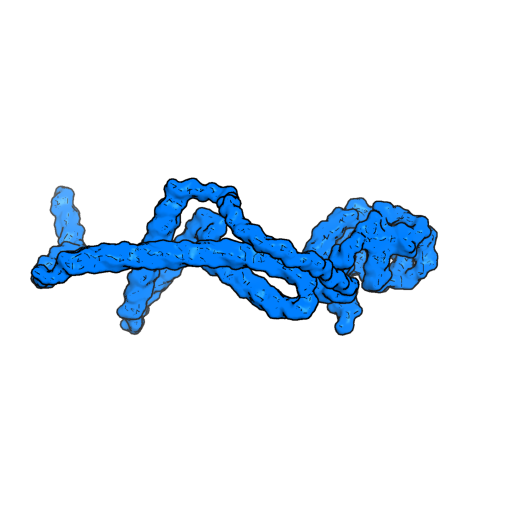.00 70.94 96 SER A C 1
ATOM 769 O O . SER A 1 96 ? -2.595 0.788 24.393 1.00 70.94 96 SER A O 1
ATOM 771 N N . SER A 1 97 ? -3.992 2.309 25.275 1.00 66.62 97 SER A N 1
ATOM 772 C CA . SER A 1 97 ? -3.014 2.841 26.222 1.00 66.62 97 SER A CA 1
ATOM 773 C C . SER A 1 97 ? -3.669 3.595 27.380 1.00 66.62 97 SER A C 1
ATOM 775 O O . SER A 1 97 ? -4.821 4.020 27.307 1.00 66.62 97 SER A O 1
ATOM 777 N N . ALA A 1 98 ? -2.899 3.819 28.448 1.00 63.72 98 ALA A N 1
ATOM 778 C CA . ALA A 1 98 ? -3.323 4.681 29.551 1.00 63.72 98 ALA A CA 1
ATOM 779 C C . ALA A 1 98 ? -3.555 6.139 29.105 1.00 63.72 98 ALA A C 1
ATOM 781 O O . ALA A 1 98 ? -4.399 6.830 29.673 1.00 63.72 98 ALA A O 1
ATOM 782 N N . GLU A 1 99 ? -2.824 6.602 28.087 1.00 65.75 99 GLU A N 1
ATOM 783 C CA . GLU A 1 99 ? -3.003 7.934 27.509 1.00 65.75 99 GLU A CA 1
ATOM 784 C C . GLU A 1 99 ? -4.334 8.035 26.752 1.00 65.75 99 GLU A C 1
ATOM 786 O O . GLU A 1 99 ? -5.065 9.011 26.911 1.00 65.75 99 GLU A O 1
ATOM 791 N N . ASP A 1 100 ? -4.691 7.007 25.983 1.00 67.81 100 ASP A N 1
ATOM 792 C CA . ASP A 1 100 ? -5.951 6.968 25.233 1.00 67.81 100 ASP A CA 1
ATOM 793 C C . ASP A 1 100 ? -7.159 6.826 26.168 1.00 67.81 100 ASP A C 1
ATOM 795 O O . ASP A 1 100 ? -8.179 7.485 25.965 1.00 67.81 100 ASP A O 1
ATOM 799 N N . ALA A 1 101 ? -7.023 6.062 27.258 1.00 67.50 101 ALA A N 1
ATOM 800 C CA . ALA A 1 101 ? -8.017 6.022 28.329 1.00 67.50 101 ALA A CA 1
ATOM 801 C C . ALA A 1 101 ? -8.229 7.400 28.979 1.00 67.50 101 ALA A C 1
ATOM 803 O O . ALA A 1 101 ? -9.367 7.795 29.240 1.00 67.50 101 ALA A O 1
ATOM 804 N N . ALA A 1 102 ? -7.150 8.158 29.206 1.00 63.91 102 ALA A N 1
ATOM 805 C CA . ALA A 1 102 ? -7.236 9.513 29.744 1.00 63.91 102 ALA A CA 1
ATOM 806 C C . ALA A 1 102 ? -7.917 10.482 28.762 1.00 63.91 102 ALA A C 1
ATOM 808 O O . ALA A 1 102 ? -8.784 11.253 29.170 1.00 63.91 102 ALA A O 1
ATOM 809 N N . LYS A 1 103 ? -7.591 10.410 27.464 1.00 70.62 103 LYS A N 1
ATOM 810 C CA . LYS A 1 103 ? -8.260 11.203 26.414 1.00 70.62 103 LYS A CA 1
ATOM 811 C C . LYS A 1 103 ? -9.755 10.898 26.335 1.00 70.62 103 LYS A C 1
ATOM 813 O O . LYS A 1 103 ? -10.561 11.814 26.196 1.00 70.62 103 LYS A O 1
ATOM 818 N N . TYR A 1 104 ? -10.133 9.628 26.455 1.00 75.25 104 TYR A N 1
ATOM 819 C CA . TYR A 1 104 ? -11.535 9.220 26.448 1.00 75.25 104 TYR A CA 1
ATOM 820 C C . TYR A 1 104 ? -12.298 9.720 27.680 1.00 75.25 104 TYR A C 1
ATOM 822 O O . TYR A 1 104 ? -13.419 10.202 27.546 1.00 75.25 104 TYR A O 1
ATOM 830 N N . LEU A 1 105 ? -11.676 9.693 28.863 1.00 67.75 105 LEU A N 1
ATOM 831 C CA . LEU A 1 105 ? -12.243 10.295 30.075 1.00 67.75 105 LEU A CA 1
ATOM 832 C C . LEU A 1 105 ? -12.493 11.797 29.928 1.00 67.75 105 LEU A C 1
ATOM 834 O O . LEU A 1 105 ? -13.549 12.274 30.331 1.00 67.75 105 LEU A O 1
ATOM 838 N N . ILE A 1 106 ? -11.546 12.529 29.336 1.00 71.69 106 ILE A N 1
ATOM 839 C CA . ILE A 1 106 ? -11.713 13.961 29.054 1.00 71.69 106 ILE A CA 1
ATOM 840 C C . ILE A 1 106 ? -12.913 14.169 28.127 1.00 71.69 106 ILE A C 1
ATOM 842 O O . ILE A 1 106 ? -13.816 14.923 28.468 1.00 71.69 106 ILE A O 1
ATOM 846 N N . LYS A 1 107 ? -12.995 13.411 27.026 1.00 78.31 107 LYS A N 1
ATOM 847 C CA . LYS A 1 107 ? -14.130 13.472 26.096 1.00 78.31 107 LYS A CA 1
ATOM 848 C C . LYS A 1 107 ? -15.478 13.216 26.786 1.00 78.31 107 LYS A C 1
ATOM 850 O O . LYS A 1 107 ? -16.442 13.923 26.513 1.00 78.31 107 LYS A O 1
ATOM 855 N N . LEU A 1 108 ? -15.566 12.212 27.663 1.00 71.81 108 LEU A N 1
ATOM 856 C CA . LEU A 1 108 ? -16.802 11.923 28.401 1.00 71.81 108 LEU A CA 1
ATOM 857 C C . LEU A 1 108 ? -17.200 13.070 29.338 1.00 71.81 108 LEU A C 1
ATOM 859 O O . LEU A 1 108 ? -18.390 13.368 29.448 1.00 71.81 108 LEU A O 1
ATOM 863 N N . ASN A 1 109 ? -16.223 13.711 29.984 1.00 71.12 109 ASN A N 1
ATOM 864 C CA . ASN A 1 109 ? -16.459 14.878 30.829 1.00 71.12 109 ASN A CA 1
ATOM 865 C C . ASN A 1 109 ? -16.911 16.096 30.008 1.00 71.12 109 ASN A C 1
ATOM 867 O O . ASN A 1 109 ? -17.862 16.758 30.412 1.00 71.12 109 ASN A O 1
ATOM 871 N N . ASP A 1 110 ? -16.307 16.346 28.843 1.00 74.69 110 ASP A N 1
ATOM 872 C CA . ASP A 1 110 ? -16.718 17.431 27.939 1.00 74.69 110 ASP A CA 1
ATOM 873 C C . ASP A 1 110 ? -18.162 17.218 27.445 1.00 74.69 110 ASP A C 1
ATOM 875 O O . ASP A 1 110 ? -18.983 18.134 27.425 1.00 74.69 110 ASP A O 1
ATOM 879 N N . GLU A 1 111 ? -18.514 15.980 27.076 1.00 79.25 111 GLU A N 1
ATOM 880 C CA . GLU A 1 111 ? -19.882 15.623 26.687 1.00 79.25 111 GLU A CA 1
ATOM 881 C C . GLU A 1 111 ? -20.875 15.809 27.841 1.00 79.25 111 GLU A C 1
ATOM 883 O O . GLU A 1 111 ? -21.999 16.259 27.615 1.00 79.25 111 GLU A O 1
ATOM 888 N N . LEU A 1 112 ? -20.477 15.471 29.071 1.00 74.06 112 LEU A N 1
ATOM 889 C CA . LEU A 1 112 ? -21.286 15.716 30.262 1.00 74.06 112 LEU A CA 1
ATOM 890 C C . LEU A 1 112 ? -21.515 17.219 30.471 1.00 74.06 112 LEU A C 1
ATOM 892 O O . LEU A 1 112 ? -22.662 17.622 30.658 1.00 74.06 112 LEU A O 1
ATOM 896 N N . GLU A 1 113 ? -20.470 18.043 30.360 1.00 74.31 113 GLU A N 1
ATOM 897 C CA . GLU A 1 113 ? -20.556 19.503 30.500 1.00 74.31 113 GLU A CA 1
ATOM 898 C C . GLU A 1 113 ? -21.517 20.115 29.468 1.00 74.31 113 GLU A C 1
ATOM 900 O O . GLU A 1 113 ? -22.356 20.952 29.806 1.00 74.31 113 GLU A O 1
ATOM 905 N N . ILE A 1 114 ? -21.483 19.640 28.219 1.00 77.12 114 ILE A N 1
ATOM 906 C CA . ILE A 1 114 ? -22.413 20.074 27.163 1.00 77.12 114 ILE A CA 1
ATOM 907 C C . ILE A 1 114 ? -23.868 19.725 27.519 1.00 77.12 114 ILE A C 1
ATOM 909 O O . ILE A 1 114 ? -24.779 20.539 27.312 1.00 77.12 114 ILE A O 1
ATOM 913 N N . ILE A 1 115 ? -24.119 18.522 28.046 1.00 71.31 115 ILE A N 1
ATOM 914 C CA . ILE A 1 115 ? -25.471 18.082 28.422 1.00 71.31 115 ILE A CA 1
ATOM 915 C C . ILE A 1 115 ? -25.970 18.868 29.646 1.00 71.31 115 ILE A C 1
ATOM 917 O O . ILE A 1 115 ? -27.120 19.317 29.655 1.00 71.31 115 ILE A O 1
ATOM 921 N N . GLU A 1 116 ? -25.118 19.109 30.643 1.00 71.62 116 GLU A N 1
ATOM 922 C CA . GLU A 1 116 ? -25.432 19.948 31.809 1.00 71.62 116 GLU A CA 1
ATOM 923 C C . GLU A 1 116 ? -25.698 21.410 31.403 1.00 71.62 116 GLU A C 1
ATOM 925 O O . GLU A 1 116 ? -26.667 22.028 31.858 1.00 71.62 116 GLU A O 1
ATOM 930 N N . GLY A 1 117 ? -24.923 21.943 30.456 1.00 71.38 117 GLY A N 1
ATOM 931 C CA . GLY A 1 117 ? -25.163 23.248 29.838 1.00 71.38 117 GLY A CA 1
ATOM 932 C C . GLY A 1 117 ? -26.504 23.311 29.098 1.00 71.38 117 GLY A C 1
ATOM 933 O O . GLY A 1 117 ? -27.229 24.301 29.205 1.00 71.38 117 GLY A O 1
ATOM 934 N N . SER A 1 118 ? -26.900 22.229 28.428 1.00 71.19 118 SER A N 1
ATOM 935 C CA . SER A 1 118 ? -28.199 22.125 27.748 1.00 71.19 118 SER A CA 1
ATOM 936 C C . SER A 1 118 ? -29.373 22.076 28.735 1.00 71.19 118 SER A C 1
ATOM 938 O O . SER A 1 118 ? -30.430 22.652 28.473 1.00 71.19 118 SER A O 1
ATOM 940 N N . LEU A 1 119 ? -29.188 21.448 29.903 1.00 66.50 119 LEU A N 1
ATOM 941 C CA . LEU A 1 119 ? -30.187 21.417 30.975 1.00 66.50 119 LEU A CA 1
ATOM 942 C C . LEU A 1 119 ? -30.486 22.819 31.528 1.00 66.50 119 LEU A C 1
ATOM 944 O O . LEU A 1 119 ? -31.640 23.114 31.839 1.00 66.50 119 LEU A O 1
ATOM 948 N N . SER A 1 120 ? -29.478 23.691 31.632 1.00 59.81 120 SER A N 1
ATOM 949 C CA . SER A 1 120 ? -29.668 25.055 32.155 1.00 59.81 120 SER A CA 1
ATOM 950 C C . SER A 1 120 ? -30.500 25.966 31.240 1.00 59.81 120 SER A C 1
ATOM 952 O O . SER A 1 120 ? -31.056 26.953 31.717 1.00 59.81 120 SER A O 1
ATOM 954 N N . HIS A 1 121 ? -30.661 25.601 29.962 1.00 52.38 121 HIS A N 1
ATOM 955 C CA . HIS A 1 121 ? -31.382 26.388 28.955 1.00 52.38 121 HIS A CA 1
ATOM 956 C C . HIS A 1 121 ? -32.676 25.719 28.445 1.00 52.38 121 HIS A C 1
ATOM 958 O O . HIS A 1 121 ? -33.394 26.321 27.646 1.00 52.38 121 HIS A O 1
ATOM 964 N N . SER A 1 122 ? -33.009 24.499 28.898 1.00 51.28 122 SER A N 1
ATOM 965 C CA . SER A 1 122 ? -34.181 23.746 28.422 1.00 51.28 122 SER A CA 1
ATOM 966 C C . SER A 1 122 ? -35.323 23.678 29.444 1.00 51.28 122 SER A C 1
ATOM 968 O O . SER A 1 122 ? -35.149 23.217 30.571 1.00 51.28 122 SER A O 1
ATOM 970 N N . ILE A 1 123 ? -36.530 24.072 29.018 1.00 52.50 123 ILE A N 1
ATOM 971 C CA . ILE A 1 123 ? -37.785 23.939 29.790 1.00 52.50 123 ILE A CA 1
ATOM 972 C C . ILE A 1 123 ? -38.524 22.629 29.434 1.00 52.50 123 ILE A C 1
ATOM 974 O O . ILE A 1 123 ? -39.269 22.087 30.248 1.00 52.50 123 ILE A O 1
ATOM 978 N N . LEU A 1 124 ? -38.288 22.073 28.239 1.00 43.38 124 LEU A N 1
ATOM 979 C CA . LEU A 1 124 ? -38.897 20.831 27.741 1.00 43.38 124 LEU A CA 1
ATOM 980 C C . LEU A 1 124 ? -37.930 19.645 27.899 1.00 43.38 124 LEU A C 1
ATOM 982 O O . LEU A 1 124 ? -36.720 19.805 27.759 1.00 43.38 124 LEU A O 1
ATOM 986 N N . LYS A 1 125 ? -38.457 18.441 28.175 1.00 61.78 125 LYS A N 1
ATOM 987 C CA . LYS A 1 125 ? -37.670 17.196 28.363 1.00 61.78 125 LYS A CA 1
ATOM 988 C C . LYS A 1 125 ? -36.604 17.264 29.471 1.00 61.78 125 LYS A C 1
ATOM 990 O O . LYS A 1 125 ? -35.599 16.560 29.429 1.00 61.78 125 LYS A O 1
ATOM 995 N N . ARG A 1 126 ? -36.829 18.107 30.480 1.00 64.06 126 ARG A N 1
ATOM 996 C CA . ARG A 1 126 ? -35.897 18.321 31.595 1.00 64.06 126 ARG A CA 1
ATOM 997 C C . ARG A 1 126 ? -35.619 17.039 32.387 1.00 64.06 126 ARG A C 1
ATOM 999 O O . ARG A 1 126 ? -34.475 16.786 32.735 1.00 64.06 126 ARG A O 1
ATOM 1006 N N . GLU A 1 127 ? -36.645 16.227 32.625 1.00 68.25 127 GLU A N 1
ATOM 1007 C CA . GLU A 1 127 ? -36.512 14.937 33.317 1.00 68.25 127 GLU A CA 1
ATOM 1008 C C . GLU A 1 127 ? -35.668 13.936 32.510 1.00 68.25 127 GLU A C 1
ATOM 1010 O O . GLU A 1 127 ? -34.751 13.341 33.063 1.00 68.25 127 GLU A O 1
ATOM 1015 N N . GLU A 1 128 ? -35.879 13.843 31.189 1.00 71.81 128 GLU A N 1
ATOM 1016 C CA . GLU A 1 128 ? -35.073 13.002 30.283 1.00 71.81 128 GLU A CA 1
ATOM 1017 C C . GLU A 1 128 ? -33.595 13.444 30.254 1.00 71.81 128 GLU A C 1
ATOM 1019 O O . GLU A 1 128 ? -32.683 12.622 30.173 1.00 71.81 128 GLU A O 1
ATOM 1024 N N . LEU A 1 129 ? -33.337 14.755 30.325 1.00 64.62 129 LEU A N 1
ATOM 1025 C CA . LEU A 1 129 ? -31.979 15.299 30.401 1.00 64.62 129 LEU A CA 1
ATOM 1026 C C . LEU A 1 129 ? -31.308 14.991 31.744 1.00 64.62 129 LEU A C 1
ATOM 1028 O O . LEU A 1 129 ? -30.133 14.636 31.753 1.00 64.62 129 LEU A O 1
ATOM 1032 N N . ILE A 1 130 ? -32.042 15.089 32.857 1.00 68.19 130 ILE A N 1
ATOM 1033 C CA . ILE A 1 130 ? -31.541 14.719 34.190 1.00 68.19 130 ILE A CA 1
ATOM 1034 C C . ILE A 1 130 ? -31.181 13.230 34.223 1.00 68.19 130 ILE A C 1
ATOM 1036 O O . ILE A 1 130 ? -30.089 12.884 34.660 1.00 68.19 130 ILE A O 1
ATOM 1040 N N . GLU A 1 131 ? -32.040 12.358 33.694 1.00 73.56 131 GLU A N 1
ATOM 1041 C CA . GLU A 1 131 ? -31.769 10.918 33.620 1.00 73.56 131 GLU A CA 1
ATOM 1042 C C . GLU A 1 131 ? -30.511 10.613 32.792 1.00 73.56 131 GLU A C 1
ATOM 1044 O O . GLU A 1 131 ? -29.654 9.839 33.218 1.00 73.56 131 GLU A O 1
ATOM 1049 N N . LYS A 1 132 ? -30.333 11.285 31.646 1.00 70.00 132 LYS A N 1
ATOM 1050 C CA . LYS A 1 132 ? -29.115 11.154 30.827 1.00 70.00 132 LYS A CA 1
ATOM 1051 C C . LYS A 1 132 ? -27.860 11.634 31.549 1.00 70.00 132 LYS A C 1
ATOM 1053 O O . LYS A 1 132 ? -26.817 11.006 31.396 1.00 70.00 132 LYS A O 1
ATOM 1058 N N . ILE A 1 133 ? -27.942 12.725 32.311 1.00 69.44 133 ILE A N 1
ATOM 1059 C CA . ILE A 1 133 ? -26.821 13.254 33.104 1.00 69.44 133 ILE A CA 1
ATOM 1060 C C . ILE A 1 133 ? -26.421 12.256 34.188 1.00 69.44 133 ILE A C 1
ATOM 1062 O O . ILE A 1 133 ? -25.242 11.925 34.300 1.00 69.44 133 ILE A O 1
ATOM 1066 N N . GLU A 1 134 ? -27.387 11.741 34.950 1.00 73.00 134 GLU A N 1
ATOM 1067 C CA . GLU A 1 134 ? -27.122 10.769 36.015 1.00 73.00 134 GLU A CA 1
ATOM 1068 C C . GLU A 1 134 ? -26.555 9.460 35.455 1.00 73.00 134 GLU A C 1
ATOM 1070 O O . GLU A 1 134 ? -25.568 8.943 35.980 1.00 73.00 134 GLU A O 1
ATOM 1075 N N . GLN A 1 135 ? -27.087 8.976 34.327 1.00 72.69 135 GLN A N 1
ATOM 1076 C CA . GLN A 1 135 ? -26.535 7.806 33.645 1.00 72.69 135 GLN A CA 1
ATOM 1077 C C . GLN A 1 135 ? -25.092 8.048 33.182 1.00 72.69 135 GLN A C 1
ATOM 1079 O O . GLN A 1 135 ? -24.217 7.220 33.421 1.00 72.69 135 GLN A O 1
ATOM 1084 N N . LYS A 1 136 ? -24.811 9.204 32.567 1.00 71.62 136 LYS A N 1
ATOM 1085 C CA . LYS A 1 136 ? -23.467 9.553 32.083 1.00 71.62 136 LYS A CA 1
ATOM 1086 C C . LYS A 1 136 ? -22.463 9.682 33.234 1.00 71.62 136 LYS A C 1
ATOM 1088 O O . LYS A 1 136 ? -21.330 9.223 33.108 1.00 71.62 136 LYS A O 1
ATOM 1093 N N . LYS A 1 137 ? -22.876 10.256 34.370 1.00 71.44 137 LYS A N 1
ATOM 1094 C CA . LYS A 1 137 ? -22.070 10.328 35.602 1.00 71.44 137 LYS A CA 1
ATOM 1095 C C . LYS A 1 137 ? -21.759 8.941 36.155 1.00 71.44 137 LYS A C 1
ATOM 1097 O O . LYS A 1 137 ? -20.606 8.672 36.484 1.00 71.44 137 LYS A O 1
ATOM 1102 N N . ALA A 1 138 ? -22.756 8.058 36.218 1.00 68.38 138 ALA A N 1
ATOM 1103 C CA . ALA A 1 138 ? -22.563 6.677 36.650 1.00 68.38 138 ALA A CA 1
ATOM 1104 C C . ALA A 1 138 ? -21.592 5.918 35.727 1.00 68.38 138 ALA A C 1
ATOM 1106 O O . ALA A 1 138 ? -20.699 5.222 36.213 1.00 68.38 138 ALA A O 1
ATOM 1107 N N . ASP A 1 139 ? -21.707 6.109 34.410 1.00 67.62 139 ASP A N 1
ATOM 1108 C CA . ASP A 1 139 ? -20.810 5.503 33.421 1.00 67.62 139 ASP A CA 1
ATOM 1109 C C . ASP A 1 139 ? -19.362 6.002 33.580 1.00 67.62 139 ASP A C 1
ATOM 1111 O O . ASP A 1 139 ? -18.426 5.199 33.553 1.00 67.62 139 ASP A O 1
ATOM 1115 N N . ILE A 1 140 ? -19.162 7.310 33.800 1.00 66.56 140 ILE A N 1
ATOM 1116 C CA . ILE A 1 140 ? -17.838 7.908 34.049 1.00 66.56 140 ILE A CA 1
ATOM 1117 C C . ILE A 1 140 ? -17.220 7.349 35.331 1.00 66.56 140 ILE A C 1
ATOM 1119 O O . ILE A 1 140 ? -16.062 6.934 35.311 1.00 66.56 140 ILE A O 1
ATOM 1123 N N . LEU A 1 141 ? -17.978 7.308 36.430 1.00 65.88 141 LEU A N 1
ATOM 1124 C CA . LEU A 1 141 ? -17.501 6.773 37.709 1.00 65.88 141 LEU A CA 1
ATOM 1125 C C . LEU A 1 141 ? -17.111 5.299 37.582 1.00 65.88 141 LEU A C 1
ATOM 1127 O O . LEU A 1 141 ? -16.024 4.913 38.005 1.00 65.88 141 LEU A O 1
ATOM 1131 N N . SER A 1 142 ? -17.943 4.492 36.922 1.00 66.38 142 SER A N 1
ATOM 1132 C CA . SER A 1 142 ? -17.636 3.083 36.684 1.00 66.38 142 SER A CA 1
ATOM 1133 C C . SER A 1 142 ? -16.382 2.910 35.823 1.00 66.38 142 SER A C 1
ATOM 1135 O O . SER A 1 142 ? -15.523 2.087 36.140 1.00 66.38 142 SER A O 1
ATOM 1137 N N . PHE A 1 143 ? -16.221 3.718 34.771 1.00 67.62 143 PHE A N 1
ATOM 1138 C CA . PHE A 1 143 ? -15.021 3.690 33.938 1.00 67.62 143 PHE A CA 1
ATOM 1139 C C . PHE A 1 143 ? -13.766 4.093 34.726 1.00 67.62 143 PHE A C 1
ATOM 1141 O O . PHE A 1 143 ? -12.733 3.435 34.612 1.00 67.62 143 PHE A O 1
ATOM 1148 N N . GLN A 1 144 ? -13.850 5.127 35.569 1.00 66.38 144 GLN A N 1
ATOM 1149 C CA . GLN A 1 144 ? -12.757 5.541 36.454 1.00 66.38 144 GLN A CA 1
ATOM 1150 C C . GLN A 1 144 ? -12.371 4.432 37.433 1.00 66.38 144 GLN A C 1
ATOM 1152 O O . GLN A 1 144 ? -11.188 4.116 37.547 1.00 66.38 144 GLN A O 1
ATOM 1157 N N . GLU A 1 145 ? -13.343 3.811 38.104 1.00 65.00 145 GLU A N 1
ATOM 1158 C CA . GLU A 1 145 ? -13.099 2.702 39.029 1.00 65.00 145 GLU A CA 1
ATOM 1159 C C . GLU A 1 145 ? -12.402 1.535 38.337 1.00 65.00 145 GLU A C 1
ATOM 1161 O O . GLU A 1 145 ? -11.407 1.034 38.852 1.00 65.00 145 GLU A O 1
ATOM 1166 N N . ILE A 1 146 ? -12.858 1.149 37.144 1.00 62.50 146 ILE A N 1
ATOM 1167 C CA . ILE A 1 146 ? -12.267 0.046 36.384 1.00 62.50 146 ILE A CA 1
ATOM 1168 C C . ILE A 1 146 ? -10.843 0.382 35.914 1.00 62.50 146 ILE A C 1
ATOM 1170 O O . ILE A 1 146 ? -9.940 -0.456 35.993 1.00 62.50 146 ILE A O 1
ATOM 1174 N N . VAL A 1 147 ? -10.600 1.598 35.420 1.00 63.09 147 VAL A N 1
ATOM 1175 C CA . VAL A 1 147 ? -9.256 2.023 34.989 1.00 63.09 147 VAL A CA 1
ATOM 1176 C C . VAL A 1 147 ? -8.298 2.098 36.184 1.00 63.09 147 VAL A C 1
ATOM 1178 O O . VAL A 1 147 ? -7.138 1.695 36.071 1.00 63.09 147 VAL A O 1
ATOM 1181 N N . LEU A 1 148 ? -8.771 2.557 37.345 1.00 57.47 148 LEU A N 1
ATOM 1182 C CA . LEU A 1 148 ? -7.983 2.647 38.577 1.00 57.47 148 LEU A CA 1
ATOM 1183 C C . LEU A 1 148 ? -7.755 1.277 39.234 1.00 57.47 148 LEU A C 1
ATOM 1185 O O . LEU A 1 148 ? -6.649 1.020 39.711 1.00 57.47 148 LEU A O 1
ATOM 1189 N N . SER A 1 149 ? -8.734 0.369 39.208 1.00 54.28 149 SER A N 1
ATOM 1190 C CA . SER A 1 149 ? -8.601 -0.993 39.745 1.00 54.28 149 SER A CA 1
ATOM 1191 C C . SER A 1 149 ? -7.622 -1.839 38.930 1.00 54.28 149 SER A C 1
ATOM 1193 O O . SER A 1 149 ? -6.901 -2.663 39.488 1.00 54.28 149 SER A O 1
ATOM 1195 N N . ASN A 1 150 ? -7.532 -1.595 37.619 1.00 50.38 150 ASN A N 1
ATOM 1196 C CA . ASN A 1 150 ? -6.557 -2.237 36.734 1.00 50.38 150 ASN A CA 1
ATOM 1197 C C . ASN A 1 150 ? -5.147 -1.623 36.818 1.00 50.38 150 ASN A C 1
ATOM 1199 O O . ASN A 1 150 ? -4.206 -2.207 36.290 1.00 50.38 150 ASN A O 1
ATOM 1203 N N . LYS A 1 151 ? -4.967 -0.481 37.496 1.00 46.22 151 LYS A N 1
ATOM 1204 C CA . LYS A 1 151 ? -3.666 0.198 37.647 1.00 46.22 151 LYS A CA 1
ATOM 1205 C C . LYS A 1 151 ? -2.738 -0.485 38.667 1.00 46.22 151 LYS A C 1
ATOM 1207 O O . LYS A 1 151 ? -1.530 -0.275 38.619 1.00 46.22 151 LYS A O 1
ATOM 1212 N N . ASN A 1 152 ? -3.294 -1.315 39.558 1.00 37.69 152 ASN A N 1
ATOM 1213 C CA . ASN A 1 152 ? -2.552 -2.086 40.569 1.00 37.69 152 ASN A CA 1
ATOM 1214 C C . ASN A 1 152 ? -2.160 -3.506 40.123 1.00 37.69 152 ASN A C 1
ATOM 1216 O O . ASN A 1 152 ? -1.455 -4.198 40.855 1.00 37.69 152 ASN A O 1
ATOM 1220 N N . MET A 1 153 ? -2.556 -3.934 38.925 1.00 30.92 153 MET A N 1
ATOM 1221 C CA . MET A 1 153 ? -1.877 -5.018 38.224 1.00 30.92 153 MET A CA 1
ATOM 1222 C C . MET A 1 153 ? -0.975 -4.348 37.202 1.00 30.92 153 MET A C 1
ATOM 1224 O O . MET A 1 153 ? -1.455 -3.638 36.324 1.00 30.92 153 MET A O 1
ATOM 1228 N N . ILE A 1 154 ? 0.334 -4.541 37.349 1.00 32.47 154 ILE A N 1
ATOM 1229 C CA . ILE A 1 154 ? 1.322 -4.227 36.319 1.00 32.47 154 ILE A CA 1
ATOM 1230 C C . ILE A 1 154 ? 0.707 -4.628 34.974 1.00 32.47 154 ILE A C 1
ATOM 1232 O O . ILE A 1 154 ? 0.381 -5.799 34.778 1.00 32.47 154 ILE A O 1
ATOM 1236 N N . ILE A 1 155 ? 0.486 -3.657 34.081 1.00 35.62 155 ILE A N 1
ATOM 1237 C CA . ILE A 1 155 ? 0.219 -3.950 32.675 1.00 35.62 155 ILE A CA 1
ATOM 1238 C C . ILE A 1 155 ? 1.526 -4.554 32.175 1.00 35.62 155 ILE A C 1
ATOM 1240 O O . ILE A 1 155 ? 2.431 -3.845 31.740 1.00 35.62 155 ILE A O 1
ATOM 1244 N N . ASP A 1 156 ? 1.668 -5.863 32.355 1.00 32.31 156 ASP A N 1
ATOM 1245 C CA . ASP A 1 156 ? 2.685 -6.635 31.677 1.00 32.31 156 ASP A CA 1
ATOM 1246 C C . ASP A 1 156 ? 2.297 -6.580 30.203 1.00 32.31 156 ASP A C 1
ATOM 1248 O O . ASP A 1 156 ? 1.325 -7.184 29.755 1.00 32.31 156 ASP A O 1
ATOM 1252 N N . ILE A 1 157 ? 3.007 -5.732 29.469 1.00 37.06 157 ILE A N 1
ATOM 1253 C CA . ILE A 1 157 ? 2.871 -5.563 28.022 1.00 37.06 157 ILE A CA 1
ATOM 1254 C C . ILE A 1 157 ? 3.470 -6.761 27.267 1.00 37.06 157 ILE A C 1
ATOM 1256 O O . ILE A 1 157 ? 3.579 -6.717 26.041 1.00 37.06 157 ILE A O 1
ATOM 1260 N N . ASN A 1 158 ? 3.848 -7.839 27.961 1.00 31.20 158 ASN A N 1
ATOM 1261 C CA . ASN A 1 158 ? 4.151 -9.106 27.321 1.00 31.20 158 ASN A CA 1
ATOM 1262 C C . ASN A 1 158 ? 2.871 -9.914 27.078 1.00 31.20 158 ASN A C 1
ATOM 1264 O O . ASN A 1 158 ? 2.021 -10.020 27.964 1.00 31.20 158 ASN A O 1
ATOM 1268 N N . PRO A 1 159 ? 2.725 -10.521 25.888 1.00 36.47 159 PRO A N 1
ATOM 1269 C CA . PRO A 1 159 ? 1.625 -11.429 25.632 1.00 36.47 159 PRO A CA 1
ATOM 1270 C C . PRO A 1 159 ? 1.690 -12.560 26.654 1.00 36.47 159 PRO A C 1
ATOM 1272 O O . PRO A 1 159 ? 2.709 -13.240 26.772 1.00 36.47 159 PRO A O 1
ATOM 1275 N N . ILE A 1 160 ? 0.585 -12.789 27.358 1.00 31.48 160 ILE A N 1
ATOM 1276 C CA . ILE A 1 160 ? 0.347 -14.066 28.015 1.00 31.48 160 ILE A CA 1
ATOM 1277 C C . ILE A 1 160 ? 0.307 -15.105 26.888 1.00 31.48 160 ILE A C 1
ATOM 1279 O O . ILE A 1 160 ? -0.719 -15.289 26.233 1.00 31.48 160 ILE A O 1
ATOM 1283 N N . GLU A 1 161 ? 1.439 -15.765 26.639 1.00 34.44 161 GLU A N 1
ATOM 1284 C CA . GLU A 1 161 ? 1.505 -17.053 25.955 1.00 34.44 161 GLU A CA 1
ATOM 1285 C C . GLU A 1 161 ? 0.767 -18.074 26.830 1.00 34.44 161 GLU A C 1
ATOM 1287 O O . GLU A 1 161 ? 1.357 -18.864 27.561 1.00 34.44 161 GLU A O 1
ATOM 1292 N N . LYS A 1 162 ? -0.566 -18.038 26.802 1.00 31.16 162 LYS A N 1
ATOM 1293 C CA . LYS A 1 162 ? -1.355 -19.212 27.153 1.00 31.16 162 LYS A CA 1
ATOM 1294 C C . LYS A 1 162 ? -1.411 -20.066 25.904 1.00 31.16 162 LYS A C 1
ATOM 1296 O O . LYS A 1 162 ? -1.994 -19.665 24.899 1.00 31.16 162 LYS A O 1
ATOM 1301 N N . GLU A 1 163 ? -0.744 -21.212 25.988 1.00 32.34 163 GLU A N 1
ATOM 1302 C CA . GLU A 1 163 ? -0.741 -22.271 24.991 1.00 32.34 163 GLU A CA 1
ATOM 1303 C C . GLU A 1 163 ? -2.157 -22.493 24.449 1.00 32.34 163 GLU A C 1
ATOM 1305 O O . GLU A 1 163 ? -3.038 -23.034 25.119 1.00 32.34 163 GLU A O 1
ATOM 1310 N N . ILE A 1 164 ? -2.375 -22.046 23.214 1.00 29.94 164 ILE A N 1
ATOM 1311 C CA . ILE A 1 164 ? -3.548 -22.425 22.440 1.00 29.94 164 ILE A CA 1
ATOM 1312 C C . ILE A 1 164 ? -3.399 -23.929 22.171 1.00 29.94 164 ILE A C 1
ATOM 1314 O O . ILE A 1 164 ? -2.349 -24.343 21.662 1.00 29.94 164 ILE A O 1
ATOM 1318 N N . PRO A 1 165 ? -4.401 -24.765 22.501 1.00 28.36 165 PRO A N 1
ATOM 1319 C CA . PRO A 1 165 ? -4.347 -26.188 22.210 1.00 28.36 165 PRO A CA 1
ATOM 1320 C C . PRO A 1 165 ? -4.050 -26.403 20.725 1.00 28.36 165 PRO A C 1
ATOM 1322 O O . PRO A 1 165 ? -4.661 -25.786 19.853 1.00 28.36 165 PRO A O 1
ATOM 1325 N N . LYS A 1 166 ? -3.067 -27.272 20.468 1.00 32.94 166 LYS A N 1
ATOM 1326 C CA . LYS A 1 166 ? -2.614 -27.722 19.148 1.00 32.94 166 LYS A CA 1
ATOM 1327 C C . LYS A 1 166 ? -3.824 -28.105 18.289 1.00 32.94 166 LYS A C 1
ATOM 1329 O O . LYS A 1 166 ? -4.328 -29.219 18.383 1.00 32.94 166 LYS A O 1
ATOM 1334 N N . VAL A 1 167 ? -4.266 -27.192 17.429 1.00 28.47 167 VAL A N 1
ATOM 1335 C CA . VAL A 1 167 ? -5.113 -27.554 16.296 1.00 28.47 167 VAL A CA 1
ATOM 1336 C C . VAL A 1 167 ? -4.215 -28.349 15.357 1.00 28.47 167 VAL A C 1
ATOM 1338 O O . VAL A 1 167 ? -3.175 -27.858 14.908 1.00 28.47 167 VAL A O 1
ATOM 1341 N N . GLU A 1 168 ? -4.566 -29.616 15.155 1.00 29.17 168 GLU A N 1
ATOM 1342 C CA . GLU A 1 168 ? -3.897 -30.510 14.220 1.00 29.17 168 GLU A CA 1
ATOM 1343 C C . GLU A 1 168 ? -3.666 -29.812 12.880 1.00 29.17 168 GLU A C 1
ATOM 1345 O O . GLU A 1 168 ? -4.542 -29.136 12.339 1.00 29.17 168 GLU A O 1
ATOM 1350 N N . LYS A 1 169 ? -2.445 -29.974 12.360 1.00 33.38 169 LYS A N 1
ATOM 1351 C CA . LYS A 1 169 ? -2.029 -29.502 11.041 1.00 33.38 169 LYS A CA 1
ATOM 1352 C C . LYS A 1 169 ? -3.005 -30.013 9.981 1.00 33.38 169 LYS A C 1
ATOM 1354 O O . LYS A 1 169 ? -2.833 -31.114 9.465 1.00 33.38 169 LYS A O 1
ATOM 1359 N N . ILE A 1 170 ? -3.957 -29.174 9.592 1.00 30.52 170 ILE A N 1
ATOM 1360 C CA . ILE A 1 170 ? -4.623 -29.311 8.304 1.00 30.52 170 ILE A CA 1
ATOM 1361 C C . ILE A 1 170 ? -3.656 -28.761 7.255 1.00 30.52 170 ILE A C 1
ATOM 1363 O O . ILE A 1 170 ? -3.115 -27.660 7.367 1.00 30.52 170 ILE A O 1
ATOM 1367 N N . SER A 1 171 ? -3.371 -29.625 6.290 1.00 29.78 171 SER A N 1
ATOM 1368 C CA . SER A 1 171 ? -2.421 -29.494 5.194 1.00 29.78 171 SER A CA 1
ATOM 1369 C C . SER A 1 171 ? -2.397 -28.119 4.526 1.00 29.78 171 SER A C 1
ATOM 1371 O O . SER A 1 171 ? -3.433 -27.560 4.172 1.00 29.78 171 SER A O 1
ATOM 1373 N N . VAL A 1 172 ? -1.176 -27.640 4.284 1.00 37.47 172 VAL A N 1
ATOM 1374 C CA . VAL A 1 172 ? -0.828 -26.488 3.446 1.00 37.47 172 VAL A CA 1
ATOM 1375 C C . VAL A 1 172 ? -1.560 -26.568 2.102 1.00 37.47 172 VAL A C 1
ATOM 1377 O O . VAL A 1 172 ? -1.173 -27.341 1.231 1.00 37.47 172 VAL A O 1
ATOM 1380 N N . VAL A 1 173 ? -2.586 -25.737 1.918 1.00 36.62 173 VAL A N 1
ATOM 1381 C CA . VAL A 1 173 ? -3.017 -25.313 0.583 1.00 36.62 173 VAL A CA 1
ATOM 1382 C C . VAL A 1 173 ? -2.116 -24.138 0.215 1.00 36.62 173 VAL A C 1
ATOM 1384 O O . VAL A 1 173 ? -2.132 -23.094 0.870 1.00 36.62 173 VAL A O 1
ATOM 1387 N N . GLU A 1 174 ? -1.248 -24.333 -0.773 1.00 39.22 174 GLU A N 1
ATOM 1388 C CA . GLU A 1 174 ? -0.396 -23.277 -1.312 1.00 39.22 174 GLU A CA 1
ATOM 1389 C C . GLU A 1 174 ? -1.286 -22.109 -1.773 1.00 39.22 174 GLU A C 1
ATOM 1391 O O . GLU A 1 174 ? -2.225 -22.305 -2.545 1.00 39.22 174 GLU A O 1
ATOM 1396 N N . LYS A 1 175 ? -1.038 -20.897 -1.245 1.00 39.19 175 LYS A N 1
ATOM 1397 C CA . LYS A 1 175 ? -1.784 -19.684 -1.619 1.00 39.19 175 LYS A CA 1
ATOM 1398 C C . LYS A 1 175 ? -1.843 -19.575 -3.150 1.00 39.19 175 LYS A C 1
ATOM 1400 O O . LYS A 1 175 ? -0.772 -19.597 -3.763 1.00 39.19 175 LYS A O 1
ATOM 1405 N N . PRO A 1 176 ? -3.020 -19.370 -3.767 1.00 44.09 176 PRO A N 1
ATOM 1406 C CA . PRO A 1 176 ? -3.075 -19.067 -5.188 1.00 44.09 176 PRO A CA 1
ATOM 1407 C C . PRO A 1 176 ? -2.262 -17.794 -5.443 1.00 44.09 176 PRO A C 1
ATOM 1409 O O . PRO A 1 176 ? -2.469 -16.749 -4.822 1.00 44.09 176 PRO A O 1
ATOM 1412 N N . LYS A 1 177 ? -1.250 -17.914 -6.300 1.00 64.31 177 LYS A N 1
ATOM 1413 C CA . LYS A 1 177 ? -0.384 -16.806 -6.690 1.00 64.31 177 LYS A CA 1
ATOM 1414 C C . LYS A 1 177 ? -1.151 -15.946 -7.685 1.00 64.31 177 LYS A C 1
ATOM 1416 O O . LYS A 1 177 ? -1.347 -16.381 -8.816 1.00 64.31 177 LYS A O 1
ATOM 1421 N N . LEU A 1 178 ? -1.537 -14.750 -7.252 1.00 64.19 178 LEU A N 1
ATOM 1422 C CA . LEU A 1 178 ? -2.210 -13.777 -8.106 1.00 64.19 178 LEU A CA 1
ATOM 1423 C C . LEU A 1 178 ? -1.391 -13.494 -9.372 1.00 64.19 178 LEU A C 1
ATOM 1425 O O . LEU A 1 178 ? -0.146 -13.474 -9.347 1.00 64.19 178 LEU A O 1
ATOM 1429 N N . SER A 1 179 ? -2.101 -13.289 -10.478 1.00 83.62 179 SER A N 1
ATOM 1430 C CA . SER A 1 179 ? -1.527 -12.799 -11.722 1.00 83.62 179 SER A CA 1
ATOM 1431 C C . SER A 1 179 ? -0.949 -11.397 -11.520 1.00 83.62 179 SER A C 1
ATOM 1433 O O . SER A 1 179 ? -1.130 -10.746 -10.487 1.00 83.62 179 SER A O 1
ATOM 1435 N N . PHE A 1 180 ? -0.181 -10.923 -12.495 1.00 86.06 180 PHE A N 1
ATOM 1436 C CA . PHE A 1 180 ? 0.356 -9.573 -12.396 1.00 86.06 180 PHE A CA 1
ATOM 1437 C C . PHE A 1 180 ? -0.745 -8.515 -12.523 1.00 86.06 180 PHE A C 1
ATOM 1439 O O . PHE A 1 180 ? -0.706 -7.519 -11.809 1.00 86.06 180 PHE A O 1
ATOM 1446 N N . GLU A 1 181 ? -1.729 -8.760 -13.378 1.00 82.38 181 GLU A N 1
ATOM 1447 C CA . GLU A 1 181 ? -2.879 -7.895 -13.616 1.00 82.38 181 GLU A CA 1
ATOM 1448 C C . GLU A 1 181 ? -3.744 -7.783 -12.354 1.00 82.38 181 GLU A C 1
ATOM 1450 O O . GLU A 1 181 ? -4.118 -6.681 -11.959 1.00 82.38 181 GLU A O 1
ATOM 1455 N N . GLU A 1 182 ? -3.969 -8.901 -11.658 1.00 72.50 182 GLU A N 1
ATOM 1456 C CA . GLU A 1 182 ? -4.680 -8.932 -10.374 1.00 72.50 182 GLU A CA 1
ATOM 1457 C C . GLU A 1 182 ? -3.933 -8.149 -9.287 1.00 72.50 182 GLU A C 1
ATOM 1459 O O . GLU A 1 182 ? -4.547 -7.385 -8.548 1.00 72.50 182 GLU A O 1
ATOM 1464 N N . GLU A 1 183 ? -2.605 -8.292 -9.206 1.00 83.00 183 GLU A N 1
ATOM 1465 C CA . GLU A 1 183 ? -1.769 -7.525 -8.268 1.00 83.00 183 GLU A CA 1
ATOM 1466 C C . GLU A 1 183 ? -1.739 -6.026 -8.614 1.00 83.00 183 GLU A C 1
ATOM 1468 O O . GLU A 1 183 ? -1.666 -5.189 -7.714 1.00 83.00 183 GLU A O 1
ATOM 1473 N N . LEU A 1 184 ? -1.796 -5.670 -9.902 1.00 77.12 184 LEU A N 1
ATOM 1474 C CA . LEU A 1 184 ? -1.799 -4.282 -10.370 1.00 77.12 184 LEU A CA 1
ATOM 1475 C C . LEU A 1 184 ? -3.126 -3.572 -10.088 1.00 77.12 184 LEU A C 1
ATOM 1477 O O . LEU A 1 184 ? -3.109 -2.401 -9.707 1.00 77.12 184 LEU A O 1
ATOM 1481 N N . ALA A 1 185 ? -4.252 -4.280 -10.206 1.00 71.38 185 ALA A N 1
ATOM 1482 C CA . ALA A 1 185 ? -5.582 -3.752 -9.893 1.00 71.38 185 ALA A CA 1
ATOM 1483 C C . ALA A 1 185 ? -5.709 -3.324 -8.423 1.00 71.38 185 ALA A C 1
ATOM 1485 O O . ALA A 1 185 ? -6.466 -2.417 -8.087 1.00 71.38 185 ALA A O 1
ATOM 1486 N N . ILE A 1 186 ? -4.946 -3.971 -7.538 1.00 72.94 186 ILE A N 1
ATOM 1487 C CA . ILE A 1 186 ? -4.973 -3.737 -6.090 1.00 72.94 186 ILE A CA 1
ATOM 1488 C C . ILE A 1 186 ? -3.708 -3.045 -5.569 1.00 72.94 186 ILE A C 1
ATOM 1490 O O . ILE A 1 186 ? -3.463 -3.027 -4.356 1.00 72.94 186 ILE A O 1
ATOM 1494 N N . ALA A 1 187 ? -2.883 -2.520 -6.474 1.00 74.56 187 ALA A N 1
ATOM 1495 C CA . ALA A 1 187 ? -1.587 -1.958 -6.146 1.00 74.56 187 ALA A CA 1
ATOM 1496 C C . ALA A 1 187 ? -1.710 -0.729 -5.231 1.00 74.56 187 ALA A C 1
ATOM 1498 O O . ALA A 1 187 ? -2.540 0.155 -5.428 1.00 74.56 187 ALA A O 1
ATOM 1499 N N . SER A 1 188 ? -0.831 -0.649 -4.233 1.00 84.31 188 SER A N 1
ATOM 1500 C CA . SER A 1 188 ? -0.733 0.478 -3.305 1.00 84.31 188 SER A CA 1
ATOM 1501 C C . SER A 1 188 ? 0.401 1.412 -3.722 1.00 84.31 188 SER A C 1
ATOM 1503 O O . SER A 1 188 ? 1.575 1.022 -3.717 1.00 84.31 188 SER A O 1
ATOM 1505 N N . ILE A 1 189 ? 0.052 2.669 -4.013 1.00 78.81 189 ILE A N 1
ATOM 1506 C CA . ILE A 1 189 ? 1.010 3.742 -4.318 1.00 78.81 189 ILE A CA 1
ATOM 150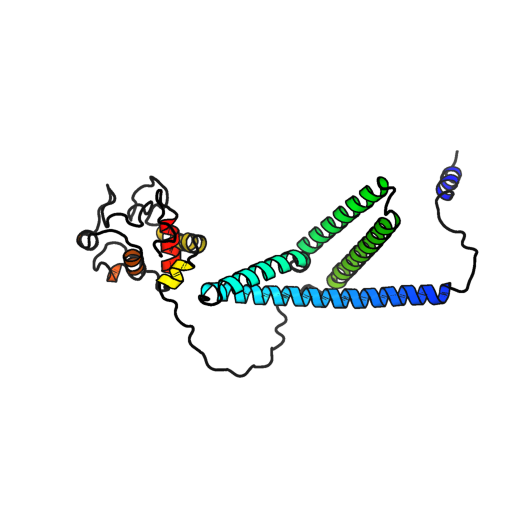7 C C . ILE A 1 189 ? 1.972 3.954 -3.139 1.00 78.81 189 ILE A C 1
ATOM 1509 O O . ILE A 1 189 ? 3.181 4.016 -3.347 1.00 78.81 189 ILE A O 1
ATOM 1513 N N . ASP A 1 190 ? 1.479 3.950 -1.896 1.00 76.06 190 ASP A N 1
ATOM 1514 C CA . ASP A 1 190 ? 2.315 4.107 -0.694 1.00 76.06 190 ASP A CA 1
ATOM 1515 C C . ASP A 1 190 ? 3.316 2.964 -0.507 1.00 76.06 190 ASP A C 1
ATOM 1517 O O . ASP A 1 190 ? 4.469 3.174 -0.111 1.00 76.06 190 ASP A O 1
ATOM 1521 N N . ALA A 1 191 ? 2.901 1.728 -0.796 1.00 77.69 191 ALA A N 1
ATOM 1522 C CA . ALA A 1 191 ? 3.813 0.592 -0.790 1.00 77.69 191 ALA A CA 1
ATOM 1523 C C . ALA A 1 191 ? 4.881 0.739 -1.887 1.00 77.69 191 ALA A C 1
ATOM 1525 O O . ALA A 1 191 ? 6.058 0.464 -1.638 1.00 77.69 191 ALA A O 1
ATOM 1526 N N . GLY A 1 192 ? 4.496 1.228 -3.070 1.00 87.88 192 GLY A N 1
ATOM 1527 C CA . GLY A 1 192 ? 5.412 1.562 -4.160 1.00 87.88 192 GLY A CA 1
ATOM 1528 C C . GLY A 1 192 ? 6.406 2.662 -3.787 1.00 87.88 192 GLY A C 1
ATOM 1529 O O . GLY A 1 192 ? 7.608 2.493 -3.991 1.00 87.88 192 GLY A O 1
ATOM 1530 N N . LEU A 1 193 ? 5.950 3.729 -3.128 1.00 86.81 193 LEU A N 1
ATOM 1531 C CA . LEU A 1 193 ? 6.793 4.807 -2.603 1.00 86.81 193 LEU A CA 1
ATOM 1532 C C . LEU A 1 193 ? 7.819 4.283 -1.586 1.00 86.81 193 LEU A C 1
ATOM 1534 O O . LEU A 1 193 ? 8.984 4.680 -1.591 1.00 86.81 193 LEU A O 1
ATOM 1538 N N . LYS A 1 194 ? 7.434 3.343 -0.716 1.00 88.81 194 LYS A N 1
ATOM 1539 C CA . LYS A 1 194 ? 8.389 2.703 0.208 1.00 88.81 194 LYS A CA 1
ATOM 1540 C C . LYS A 1 194 ? 9.449 1.896 -0.545 1.00 88.81 194 LYS A C 1
ATOM 1542 O O . LYS A 1 194 ? 10.619 1.929 -0.161 1.00 88.81 194 LYS A O 1
ATOM 1547 N N . LEU A 1 195 ? 9.065 1.196 -1.613 1.00 94.56 195 LEU A N 1
ATOM 1548 C CA . LEU A 1 195 ? 9.986 0.438 -2.465 1.00 94.56 195 LEU A CA 1
ATOM 1549 C C . LEU A 1 195 ? 10.904 1.354 -3.291 1.00 94.56 195 LEU A C 1
ATOM 1551 O O . LEU A 1 195 ? 12.064 0.998 -3.512 1.00 94.56 195 LEU A O 1
ATOM 1555 N N . SER A 1 196 ? 10.425 2.531 -3.709 1.00 95.62 196 SER A N 1
ATOM 1556 C CA . SER A 1 196 ? 11.160 3.457 -4.584 1.00 95.62 196 SER A CA 1
ATOM 1557 C C . SER A 1 196 ? 12.391 4.057 -3.914 1.00 95.62 196 SER A C 1
ATOM 1559 O O . SER A 1 196 ? 13.332 4.451 -4.599 1.00 95.62 196 SER A O 1
ATOM 1561 N N . LYS A 1 197 ? 12.478 3.989 -2.578 1.00 94.69 197 LYS A N 1
ATOM 1562 C CA . LYS A 1 197 ? 13.703 4.275 -1.810 1.00 94.69 197 LYS A CA 1
ATOM 1563 C C . LYS A 1 197 ? 14.921 3.471 -2.286 1.00 94.69 197 LYS A C 1
ATOM 1565 O O . LYS A 1 197 ? 16.044 3.923 -2.112 1.00 94.69 197 LYS A O 1
ATOM 1570 N N . LYS A 1 198 ? 14.725 2.300 -2.907 1.00 95.88 198 LYS A N 1
ATOM 1571 C CA . LYS A 1 198 ? 15.815 1.514 -3.517 1.00 95.88 198 LYS A CA 1
ATOM 1572 C C . LYS A 1 198 ? 16.338 2.112 -4.828 1.00 95.88 198 LYS A C 1
ATOM 1574 O O . LYS A 1 198 ? 17.413 1.734 -5.275 1.00 95.88 198 LYS A O 1
ATOM 1579 N N . CYS A 1 199 ? 15.581 3.016 -5.441 1.00 97.44 199 CYS A N 1
ATOM 1580 C CA . CYS A 1 199 ? 15.876 3.632 -6.732 1.00 97.44 199 CYS A CA 1
ATOM 1581 C C . CYS A 1 199 ? 16.497 5.030 -6.574 1.00 97.44 199 CYS A C 1
ATOM 1583 O O . CYS A 1 199 ? 17.236 5.469 -7.451 1.00 97.44 199 CYS A O 1
ATOM 1585 N N . THR A 1 200 ? 16.245 5.723 -5.458 1.00 95.56 200 THR A N 1
ATOM 1586 C CA . THR A 1 200 ? 16.624 7.138 -5.257 1.00 95.56 200 THR A CA 1
ATOM 1587 C C . THR A 1 200 ? 18.131 7.396 -5.194 1.00 95.56 200 THR A C 1
ATOM 1589 O O . THR A 1 200 ? 18.565 8.525 -5.429 1.00 95.56 200 THR A O 1
ATOM 1592 N N . ALA A 1 201 ? 18.938 6.367 -4.915 1.00 94.69 201 ALA A N 1
ATOM 1593 C CA . ALA A 1 201 ? 20.396 6.460 -4.989 1.00 94.69 201 ALA A CA 1
ATOM 1594 C C . ALA A 1 201 ? 20.883 6.724 -6.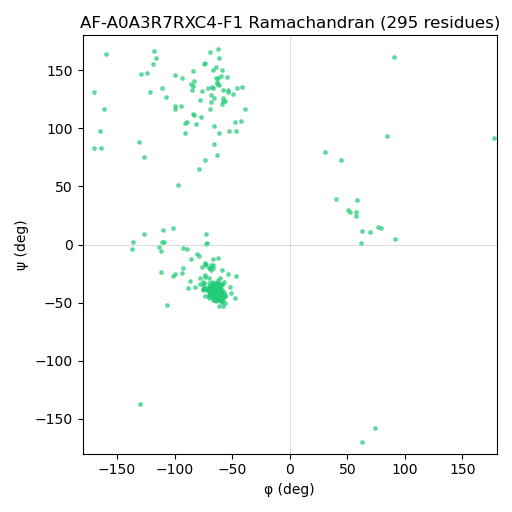425 1.00 94.69 201 ALA A C 1
ATOM 1596 O O . ALA A 1 201 ? 21.867 7.430 -6.627 1.00 94.69 201 ALA A O 1
ATOM 1597 N N . CYS A 1 202 ? 20.171 6.193 -7.423 1.00 98.19 202 CYS A N 1
ATOM 1598 C CA . CYS A 1 202 ? 20.573 6.267 -8.824 1.00 98.19 202 CYS A CA 1
ATOM 1599 C C . CYS A 1 202 ? 19.655 7.143 -9.672 1.00 98.19 202 CYS A C 1
ATOM 1601 O O . CYS A 1 202 ? 20.110 7.642 -10.689 1.00 98.19 202 CYS A O 1
ATOM 1603 N N . HIS A 1 203 ? 18.403 7.350 -9.269 1.00 98.38 203 HIS A N 1
ATOM 1604 C CA . HIS A 1 203 ? 17.396 8.037 -10.070 1.00 98.38 203 HIS A CA 1
ATOM 1605 C C . HIS A 1 203 ? 16.796 9.236 -9.335 1.00 98.38 203 HIS A C 1
ATOM 1607 O O . HIS A 1 203 ? 16.627 9.219 -8.112 1.00 98.38 203 HIS A O 1
ATOM 1613 N N . SER A 1 204 ? 16.429 10.267 -10.095 1.00 97.19 204 SER A N 1
ATOM 1614 C CA . SER A 1 204 ? 15.506 11.300 -9.624 1.00 97.19 204 SER A CA 1
ATOM 1615 C C . SER A 1 204 ? 14.058 10.838 -9.808 1.00 97.19 204 SER A C 1
ATOM 1617 O O . SER A 1 204 ? 13.726 10.235 -10.825 1.00 97.19 204 SER A O 1
ATOM 1619 N N . LEU A 1 205 ? 13.203 11.148 -8.829 1.00 96.50 205 LEU A N 1
ATOM 1620 C CA . LEU A 1 205 ? 11.750 10.925 -8.877 1.00 96.50 205 LEU A CA 1
ATOM 1621 C C . LEU A 1 205 ? 10.957 12.240 -8.952 1.00 96.50 205 LEU A C 1
ATOM 1623 O O . LEU A 1 205 ? 9.737 12.221 -8.864 1.00 96.50 205 LEU A O 1
ATOM 1627 N N . LYS A 1 206 ? 11.641 13.387 -9.010 1.00 93.94 206 LYS A N 1
ATOM 1628 C CA . LYS A 1 206 ? 11.009 14.712 -9.017 1.00 93.94 206 LYS A CA 1
ATOM 1629 C C . LYS A 1 206 ? 10.798 15.192 -10.450 1.00 93.94 206 LYS A C 1
ATOM 1631 O O . LYS A 1 206 ? 11.691 14.993 -11.278 1.00 93.94 206 LYS A O 1
ATOM 1636 N N . SER A 1 207 ? 9.687 15.888 -10.691 1.00 94.62 207 SER A N 1
ATOM 1637 C CA . SER A 1 207 ? 9.463 16.636 -11.932 1.00 94.62 207 SER A CA 1
ATOM 1638 C C . SER A 1 207 ? 10.625 17.600 -12.193 1.00 94.62 207 SER A C 1
ATOM 1640 O O . SER A 1 207 ? 11.118 18.251 -11.267 1.00 94.62 207 SER A O 1
ATOM 1642 N N . GLY A 1 208 ? 11.133 17.605 -13.429 1.00 90.62 208 GLY A N 1
ATOM 1643 C CA . GLY A 1 208 ? 12.314 18.380 -13.831 1.00 90.62 208 GLY A CA 1
ATOM 1644 C C . GLY A 1 208 ? 13.626 17.999 -13.127 1.00 90.62 208 GLY A C 1
ATOM 1645 O O . GLY A 1 208 ? 14.605 18.737 -13.204 1.00 90.62 208 GLY A O 1
ATOM 1646 N N . GLY A 1 209 ? 13.671 16.880 -12.397 1.00 93.06 209 GLY A N 1
ATOM 1647 C CA . GLY A 1 209 ? 14.866 16.472 -11.666 1.00 93.06 209 GLY A CA 1
ATOM 1648 C C . GLY A 1 209 ? 15.988 15.944 -12.576 1.00 93.06 209 GLY A C 1
ATOM 1649 O O . GLY A 1 209 ? 15.719 15.452 -13.671 1.00 93.06 209 GLY A O 1
ATOM 1650 N N . PRO A 1 210 ? 17.255 16.002 -12.122 1.00 95.69 210 PRO A N 1
ATOM 1651 C CA . PRO A 1 210 ? 18.406 15.712 -12.970 1.00 95.69 210 PRO A CA 1
ATOM 1652 C C . PRO A 1 210 ? 18.572 14.216 -13.257 1.00 95.69 210 PRO A C 1
ATOM 1654 O O . PRO A 1 210 ? 18.223 13.361 -12.434 1.00 95.69 210 PRO A O 1
ATOM 1657 N N . ASN A 1 211 ? 19.227 13.915 -14.380 1.00 96.88 211 ASN A N 1
ATOM 1658 C CA . ASN A 1 211 ? 19.859 12.618 -14.604 1.00 96.88 211 ASN A CA 1
ATOM 1659 C C . ASN A 1 211 ? 21.002 12.412 -13.591 1.00 96.88 211 ASN A C 1
ATOM 1661 O O . ASN A 1 211 ? 21.706 13.355 -13.226 1.00 96.88 211 ASN A O 1
ATOM 1665 N N . ARG A 1 212 ? 21.177 11.180 -13.111 1.00 95.00 212 ARG A N 1
ATOM 1666 C CA . ARG A 1 212 ? 22.216 10.785 -12.145 1.00 95.00 212 ARG A CA 1
ATOM 1667 C C . ARG A 1 212 ? 22.949 9.550 -12.683 1.00 95.00 212 ARG A C 1
ATOM 1669 O O . ARG A 1 212 ? 23.239 9.481 -13.871 1.00 95.00 212 ARG A O 1
ATOM 1676 N N . VAL A 1 213 ? 23.231 8.565 -11.825 1.00 97.38 213 VAL A N 1
ATOM 1677 C CA . VAL A 1 213 ? 23.741 7.245 -12.239 1.00 97.38 213 VAL A CA 1
ATOM 1678 C C . VAL A 1 213 ? 22.762 6.562 -13.203 1.00 97.38 213 VAL A C 1
ATOM 1680 O O . VAL A 1 213 ? 23.181 5.877 -14.128 1.00 97.38 213 VAL A O 1
ATOM 1683 N N . GLY A 1 214 ? 21.460 6.765 -12.997 1.00 97.75 214 GLY A N 1
ATOM 1684 C CA . GLY A 1 214 ? 20.396 6.448 -13.940 1.00 97.75 214 GLY A CA 1
ATOM 1685 C C . GLY A 1 214 ? 19.640 7.711 -14.375 1.00 97.75 214 GLY A C 1
ATOM 1686 O O . GLY A 1 214 ? 19.775 8.767 -13.743 1.00 97.75 214 GLY A O 1
ATOM 1687 N N . PRO A 1 215 ? 18.823 7.627 -15.437 1.00 98.00 215 PRO A N 1
ATOM 1688 C CA . PRO A 1 215 ? 18.022 8.757 -15.897 1.00 98.00 215 PRO A CA 1
ATOM 1689 C C . PRO A 1 215 ? 16.909 9.094 -14.890 1.00 98.00 215 PRO A C 1
ATOM 1691 O O . PRO A 1 215 ? 16.598 8.294 -14.004 1.00 98.00 215 PRO A O 1
ATOM 1694 N N . THR A 1 216 ? 16.285 10.265 -15.005 1.00 97.81 216 THR A N 1
ATOM 1695 C CA . THR A 1 216 ? 15.076 10.568 -14.214 1.00 97.81 216 THR A CA 1
ATOM 1696 C C . THR A 1 216 ? 13.949 9.556 -14.486 1.00 97.81 216 THR A C 1
ATOM 1698 O O . THR A 1 216 ? 13.881 8.967 -15.562 1.00 97.81 216 THR A O 1
ATOM 1701 N N . LEU A 1 217 ? 13.089 9.303 -13.495 1.00 98.19 217 LEU A N 1
ATOM 1702 C CA . LEU A 1 217 ? 11.946 8.383 -13.613 1.00 98.19 217 LEU A CA 1
ATOM 1703 C C . LEU A 1 217 ? 10.590 9.100 -13.634 1.00 98.19 217 LEU A C 1
ATOM 1705 O O . LEU A 1 217 ? 9.558 8.434 -13.687 1.00 98.19 217 LEU A O 1
ATOM 1709 N N . TRP A 1 218 ? 10.582 10.434 -13.591 1.00 97.38 218 TRP A N 1
ATOM 1710 C CA . TRP A 1 218 ? 9.364 11.210 -13.830 1.00 97.38 218 TRP A CA 1
ATOM 1711 C C . TRP A 1 218 ? 8.849 10.946 -15.252 1.00 97.38 218 TRP A C 1
ATOM 1713 O O . TRP A 1 218 ? 9.657 10.884 -16.179 1.00 97.38 218 TRP A O 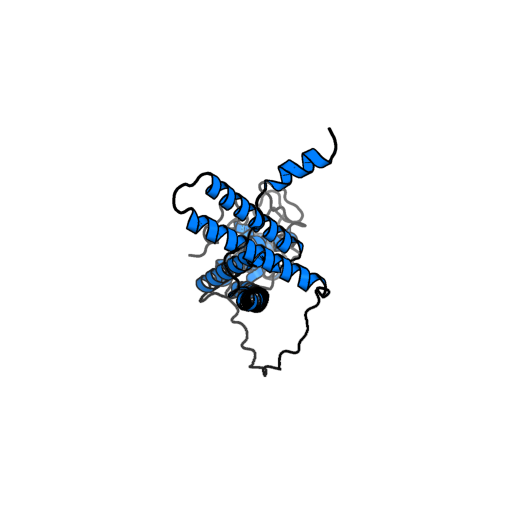1
ATOM 1723 N N . ASN A 1 219 ? 7.534 10.779 -15.422 1.00 97.00 219 ASN A N 1
ATOM 1724 C CA . ASN A 1 219 ? 6.889 10.441 -16.704 1.00 97.00 219 ASN A CA 1
ATOM 1725 C C . ASN A 1 219 ? 7.389 9.138 -17.357 1.00 97.00 219 ASN A C 1
ATOM 1727 O O . ASN A 1 219 ? 7.307 8.993 -18.572 1.00 97.00 219 ASN A O 1
ATOM 1731 N N . ILE A 1 220 ? 7.934 8.174 -16.603 1.00 97.50 220 ILE A N 1
ATOM 1732 C CA . ILE A 1 220 ? 8.533 6.985 -17.235 1.00 97.50 220 ILE A CA 1
ATOM 1733 C C . ILE A 1 220 ? 7.500 6.007 -17.809 1.00 97.50 220 ILE A C 1
ATOM 1735 O O . ILE A 1 220 ? 7.810 5.279 -18.749 1.00 97.50 220 ILE A O 1
ATOM 1739 N N . VAL A 1 221 ? 6.283 5.957 -17.259 1.00 96.75 221 VAL A N 1
ATOM 1740 C CA . VAL A 1 221 ? 5.230 5.055 -17.751 1.00 96.75 221 VAL A CA 1
ATOM 1741 C C . VAL A 1 221 ? 4.784 5.513 -19.140 1.00 96.75 221 VAL A C 1
ATOM 1743 O O . VAL A 1 221 ? 4.497 6.684 -19.347 1.00 96.75 221 VAL A O 1
ATOM 1746 N N . ASN A 1 222 ? 4.761 4.584 -20.099 1.00 96.00 222 ASN A N 1
ATOM 1747 C CA . ASN A 1 222 ? 4.536 4.809 -21.533 1.00 96.00 222 ASN A CA 1
ATOM 1748 C C . ASN A 1 222 ? 5.564 5.695 -22.260 1.00 96.00 222 ASN A C 1
ATOM 1750 O O . ASN A 1 222 ? 5.459 5.855 -23.478 1.00 96.00 222 ASN A O 1
ATOM 1754 N N . ALA A 1 223 ? 6.611 6.184 -21.591 1.00 96.56 223 ALA A N 1
ATOM 1755 C CA . ALA A 1 223 ? 7.682 6.910 -22.267 1.00 96.56 223 ALA A CA 1
ATOM 1756 C C . ALA A 1 223 ? 8.487 6.002 -23.215 1.00 96.56 223 ALA A C 1
ATOM 1758 O O . ALA A 1 223 ? 8.657 4.807 -22.942 1.00 96.56 223 ALA A O 1
ATOM 1759 N N . PRO A 1 224 ? 9.053 6.544 -24.307 1.00 97.75 224 PRO A N 1
ATOM 1760 C CA . PRO A 1 224 ? 9.973 5.804 -25.162 1.00 97.75 224 PRO A CA 1
ATOM 1761 C C . PRO A 1 224 ? 11.191 5.281 -24.385 1.00 97.75 224 PRO A C 1
ATOM 1763 O O . PRO A 1 224 ? 11.834 6.006 -23.617 1.00 97.75 224 PRO A O 1
ATOM 1766 N N . LYS A 1 225 ? 11.535 4.006 -24.590 1.00 98.06 225 LYS A N 1
ATOM 1767 C CA . LYS A 1 225 ? 12.661 3.369 -23.898 1.00 98.06 225 LYS A CA 1
ATOM 1768 C C . LYS A 1 225 ? 13.980 3.976 -24.365 1.00 98.06 225 LYS A C 1
ATOM 1770 O O . LYS A 1 225 ? 14.205 4.118 -25.562 1.00 98.06 225 LYS A O 1
ATOM 1775 N N . ALA A 1 226 ? 14.867 4.271 -23.415 1.00 96.69 226 ALA A N 1
ATOM 1776 C CA . ALA A 1 226 ? 16.210 4.794 -23.676 1.00 96.69 226 ALA A CA 1
ATOM 1777 C C . ALA A 1 226 ? 16.249 6.121 -24.468 1.00 96.69 226 ALA A C 1
ATOM 1779 O O . ALA A 1 226 ? 17.109 6.313 -25.328 1.00 96.69 226 ALA A O 1
ATOM 1780 N N . LYS A 1 227 ? 15.308 7.037 -24.188 1.00 96.50 227 LYS A N 1
ATOM 1781 C CA . LYS A 1 227 ? 15.179 8.327 -24.896 1.00 96.50 227 LYS A CA 1
ATOM 1782 C C . LYS A 1 227 ? 15.164 9.571 -24.008 1.00 96.50 227 LYS A C 1
ATOM 1784 O O . LYS A 1 227 ? 14.900 10.649 -24.515 1.00 96.50 227 LYS A O 1
ATOM 1789 N N . ILE A 1 228 ? 15.446 9.456 -22.708 1.00 96.12 228 ILE A N 1
ATOM 1790 C CA . ILE A 1 228 ? 15.586 10.663 -21.874 1.00 96.12 228 ILE A CA 1
ATOM 1791 C C . ILE A 1 228 ? 16.847 11.412 -22.298 1.00 96.12 228 ILE A C 1
ATOM 1793 O O . ILE A 1 228 ? 17.946 10.851 -22.259 1.00 96.12 228 ILE A O 1
ATOM 1797 N N . ASP A 1 229 ? 16.663 12.673 -22.675 1.00 94.00 229 ASP A N 1
ATOM 1798 C CA . ASP A 1 229 ? 17.727 13.536 -23.164 1.00 94.00 229 ASP A CA 1
ATOM 1799 C C . ASP A 1 229 ? 18.839 13.723 -22.129 1.00 94.00 229 ASP A C 1
ATOM 1801 O O . ASP A 1 229 ? 18.620 13.759 -20.913 1.00 94.00 229 ASP A O 1
ATOM 1805 N N . GLY A 1 230 ? 20.072 13.823 -22.624 1.00 94.62 230 GLY A N 1
ATOM 1806 C CA . GLY A 1 230 ? 21.251 14.038 -21.788 1.00 94.62 230 GLY A CA 1
ATOM 1807 C C . GLY A 1 230 ? 21.653 12.846 -20.909 1.00 94.62 230 GLY A C 1
ATOM 1808 O O . GLY A 1 230 ? 22.500 13.017 -20.034 1.00 94.62 230 GLY A O 1
ATOM 1809 N N . PHE A 1 231 ? 21.083 11.649 -21.104 1.00 97.69 231 PHE A N 1
ATOM 1810 C CA . PHE A 1 231 ? 21.546 10.416 -20.458 1.00 97.69 231 PHE A CA 1
ATOM 1811 C C . PHE A 1 231 ? 22.176 9.452 -21.471 1.00 97.69 231 PHE A C 1
ATOM 1813 O O . PHE A 1 231 ? 21.622 9.196 -22.538 1.00 97.69 231 PHE A O 1
ATOM 1820 N N . SER A 1 232 ? 23.333 8.882 -21.125 1.00 97.19 232 SER A N 1
ATOM 1821 C CA . SER A 1 232 ? 24.019 7.886 -21.958 1.00 97.19 232 SER A CA 1
ATOM 1822 C C . SER A 1 232 ? 23.550 6.475 -21.607 1.00 97.19 232 SER A C 1
ATOM 1824 O O . SER A 1 232 ? 23.914 5.924 -20.570 1.00 97.19 232 SER A O 1
ATOM 1826 N N . TYR A 1 233 ? 22.734 5.883 -22.477 1.00 97.69 233 TYR A N 1
ATOM 1827 C CA . TYR A 1 233 ? 22.209 4.530 -22.298 1.00 97.69 233 TYR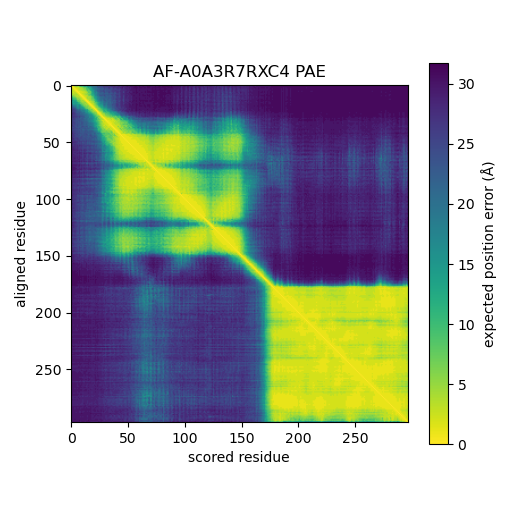 A CA 1
ATOM 1828 C C . TYR A 1 233 ? 23.185 3.455 -22.783 1.00 97.69 233 TYR A C 1
ATOM 1830 O O . TYR A 1 233 ? 23.911 3.643 -23.756 1.00 97.69 233 TYR A O 1
ATOM 1838 N N . SER A 1 234 ? 23.150 2.282 -22.145 1.00 97.31 234 SER A N 1
ATOM 1839 C CA . SER A 1 234 ? 23.813 1.085 -22.673 1.00 97.31 234 SER A CA 1
ATOM 1840 C C . SER A 1 234 ? 23.191 0.671 -24.005 1.00 97.31 234 SER A C 1
ATOM 1842 O O . SER A 1 234 ? 21.961 0.618 -24.099 1.00 97.31 234 SER A O 1
ATOM 18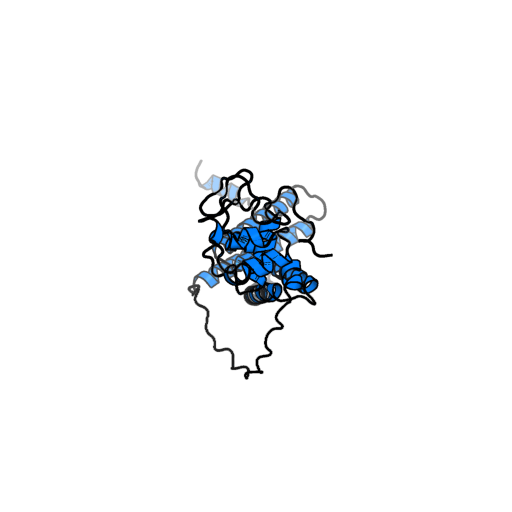44 N N . GLU A 1 235 ? 24.016 0.256 -24.964 1.00 96.88 235 GLU A N 1
ATOM 1845 C CA . GLU A 1 235 ? 23.569 -0.255 -26.268 1.00 96.88 235 GLU A CA 1
ATOM 1846 C C . GLU A 1 235 ? 22.501 -1.351 -26.128 1.00 96.88 235 GLU A C 1
ATOM 1848 O O . GLU A 1 235 ? 21.473 -1.300 -26.796 1.00 96.88 235 GLU A O 1
ATOM 1853 N N . ALA A 1 236 ? 22.684 -2.261 -25.165 1.00 97.06 236 ALA A N 1
ATOM 1854 C CA . ALA A 1 236 ? 21.748 -3.342 -24.862 1.00 97.06 236 ALA A CA 1
ATOM 1855 C C . ALA A 1 236 ? 20.320 -2.884 -24.512 1.00 97.06 236 ALA A C 1
ATOM 1857 O O . ALA A 1 236 ? 19.368 -3.609 -24.777 1.00 97.06 236 ALA A O 1
ATOM 1858 N N . LEU A 1 237 ? 20.156 -1.718 -23.877 1.00 97.25 237 LEU A N 1
ATOM 1859 C CA . LEU A 1 237 ? 18.826 -1.183 -23.562 1.00 97.25 237 LEU A CA 1
ATOM 1860 C C . LEU A 1 237 ? 18.290 -0.338 -24.722 1.00 97.25 237 LEU A C 1
ATOM 1862 O O . LEU A 1 237 ? 17.100 -0.404 -25.026 1.00 97.25 237 LEU A O 1
ATOM 1866 N N . SER A 1 238 ? 19.166 0.419 -25.387 1.00 95.62 238 SER A N 1
ATOM 1867 C CA . SER A 1 238 ? 18.816 1.242 -26.548 1.00 95.62 238 SER A CA 1
ATOM 1868 C C . SER A 1 238 ? 18.305 0.418 -27.731 1.00 95.62 238 SER A C 1
ATOM 1870 O O . SER A 1 238 ? 17.421 0.878 -28.450 1.00 95.62 238 SER A O 1
ATOM 1872 N N . SER A 1 239 ? 18.820 -0.799 -27.922 1.00 95.00 239 SER A N 1
ATOM 1873 C CA . SER A 1 239 ? 18.444 -1.680 -29.033 1.00 95.00 239 SER A CA 1
ATOM 1874 C C . SER A 1 239 ? 17.053 -2.310 -28.903 1.00 95.00 239 SER A C 1
ATOM 1876 O O . SER A 1 239 ? 16.506 -2.759 -29.905 1.00 95.00 239 SER A O 1
ATOM 1878 N N . ILE A 1 240 ? 16.451 -2.323 -27.705 1.00 95.88 240 ILE A N 1
ATOM 1879 C CA . ILE A 1 240 ? 15.117 -2.912 -27.484 1.00 95.88 240 ILE A CA 1
ATOM 1880 C C . ILE A 1 240 ? 14.015 -2.071 -28.141 1.00 95.88 240 ILE A C 1
ATOM 1882 O O . ILE A 1 240 ? 13.062 -2.620 -28.690 1.00 95.88 240 ILE A O 1
ATOM 1886 N N . GLY A 1 241 ? 14.131 -0.742 -28.078 1.00 91.94 241 GLY A N 1
ATOM 1887 C CA . GLY A 1 241 ? 13.130 0.180 -28.615 1.00 91.94 241 GLY A CA 1
ATOM 1888 C C . GLY A 1 241 ? 11.739 0.096 -27.956 1.00 91.94 241 GLY A C 1
ATOM 1889 O O . GLY A 1 241 ? 11.525 -0.525 -26.909 1.00 91.94 241 GLY A O 1
ATOM 1890 N N . GLY A 1 242 ? 10.769 0.776 -28.574 1.00 96.88 242 GLY A N 1
ATOM 1891 C CA . GLY A 1 242 ? 9.384 0.859 -28.096 1.00 96.88 242 GLY A CA 1
ATOM 1892 C C . GLY A 1 242 ? 9.201 1.766 -26.873 1.00 96.88 242 GLY A C 1
ATOM 1893 O O . GLY A 1 242 ? 10.021 2.644 -26.603 1.00 96.88 242 GLY A O 1
ATOM 1894 N N . THR A 1 243 ? 8.118 1.551 -26.124 1.00 97.50 243 THR A N 1
ATOM 1895 C CA . THR A 1 243 ? 7.721 2.362 -24.956 1.00 97.50 243 THR A CA 1
ATOM 1896 C C . THR A 1 243 ? 7.688 1.539 -23.675 1.00 97.50 243 THR A C 1
ATOM 1898 O O . THR A 1 243 ? 7.538 0.322 -23.724 1.00 97.50 243 THR A O 1
ATOM 1901 N N . TRP A 1 244 ? 7.847 2.168 -22.515 1.00 97.81 244 TRP A N 1
ATOM 1902 C CA . TRP A 1 244 ? 7.712 1.530 -21.205 1.00 97.81 244 TRP A CA 1
ATOM 1903 C C . TRP A 1 244 ? 6.248 1.250 -20.866 1.00 97.81 244 TRP A C 1
ATOM 1905 O O . TRP A 1 244 ? 5.654 1.896 -20.005 1.00 97.81 244 TRP A O 1
ATOM 1915 N N . THR A 1 245 ? 5.672 0.260 -21.547 1.00 96.19 245 THR A N 1
ATOM 1916 C CA . THR A 1 245 ? 4.360 -0.279 -21.189 1.00 96.19 245 THR A CA 1
ATOM 1917 C C . THR A 1 245 ? 4.393 -0.871 -19.781 1.00 96.19 245 THR A C 1
ATOM 1919 O O . THR A 1 245 ? 5.448 -1.219 -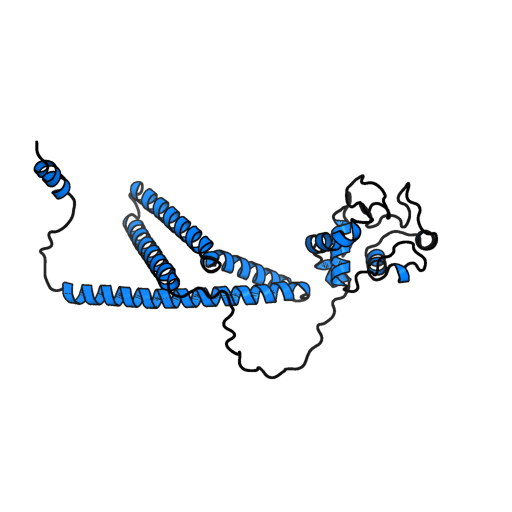19.241 1.00 96.19 245 THR A O 1
ATOM 1922 N N . ILE A 1 246 ? 3.219 -1.033 -19.181 1.00 95.25 246 ILE A N 1
ATOM 1923 C CA . ILE A 1 246 ? 3.061 -1.655 -17.864 1.00 95.25 246 ILE A CA 1
ATOM 1924 C C . ILE A 1 246 ? 3.651 -3.076 -17.844 1.00 95.25 246 ILE A C 1
ATOM 1926 O O . ILE A 1 246 ? 4.345 -3.459 -16.898 1.00 95.25 246 ILE A O 1
ATOM 1930 N N . GLN A 1 247 ? 3.439 -3.849 -18.911 1.00 93.44 247 GLN A N 1
ATOM 1931 C CA . GLN A 1 247 ? 3.972 -5.200 -19.071 1.00 93.44 247 GLN A CA 1
ATOM 1932 C C . GLN A 1 247 ? 5.498 -5.187 -19.227 1.00 93.44 247 GLN A C 1
ATOM 1934 O O . GLN A 1 247 ? 6.184 -5.985 -18.582 1.00 93.44 247 GLN A O 1
ATOM 1939 N N . ASP A 1 248 ? 6.050 -4.248 -19.997 1.00 97.38 248 ASP A N 1
ATOM 1940 C CA . ASP A 1 248 ? 7.503 -4.113 -20.139 1.00 97.38 248 ASP A CA 1
ATOM 1941 C C . ASP A 1 248 ? 8.160 -3.705 -18.821 1.00 97.38 248 ASP A C 1
ATOM 1943 O O . ASP A 1 248 ? 9.175 -4.283 -18.431 1.00 97.38 248 ASP A O 1
ATOM 1947 N N . LEU A 1 249 ? 7.556 -2.775 -18.077 1.00 98.38 249 LEU A N 1
ATOM 1948 C CA . LEU A 1 249 ? 8.023 -2.392 -16.745 1.00 98.38 249 LEU A CA 1
ATOM 1949 C C . LEU A 1 249 ? 7.955 -3.566 -15.763 1.00 98.38 249 LEU A C 1
ATOM 1951 O O . LEU A 1 249 ? 8.876 -3.752 -14.970 1.00 98.38 249 LEU A O 1
ATOM 1955 N N . ASN A 1 250 ? 6.921 -4.407 -15.831 1.00 98.06 250 ASN A N 1
ATOM 1956 C CA . ASN A 1 250 ? 6.819 -5.621 -15.018 1.00 98.06 250 ASN A CA 1
ATOM 1957 C C . ASN A 1 250 ? 7.969 -6.596 -15.302 1.00 98.06 250 ASN A C 1
ATOM 1959 O O . ASN A 1 250 ? 8.577 -7.130 -14.370 1.00 98.06 250 ASN A O 1
ATOM 1963 N N . LEU A 1 251 ? 8.307 -6.817 -16.574 1.00 96.88 251 LEU A N 1
ATOM 1964 C CA . LEU A 1 251 ? 9.412 -7.697 -16.957 1.00 96.88 251 LEU A CA 1
ATOM 1965 C C . LEU A 1 251 ? 10.776 -7.089 -16.597 1.00 96.88 251 LEU A C 1
ATOM 1967 O O . LEU A 1 251 ? 11.616 -7.775 -16.004 1.00 96.88 251 LEU A O 1
ATOM 1971 N N . TRP A 1 252 ? 10.964 -5.797 -16.868 1.00 98.12 252 TRP A N 1
ATOM 1972 C CA . TRP A 1 252 ? 12.164 -5.038 -16.522 1.00 98.12 252 TRP A CA 1
ATOM 1973 C C . TRP A 1 252 ? 12.431 -5.060 -15.021 1.00 98.12 252 TRP A C 1
ATOM 1975 O O . TRP A 1 252 ? 13.493 -5.494 -14.578 1.00 98.12 252 TRP A O 1
ATOM 1985 N N . LEU A 1 253 ? 11.439 -4.689 -14.211 1.00 98.31 253 LEU A N 1
ATOM 1986 C CA . LEU A 1 253 ? 11.562 -4.655 -12.757 1.00 98.31 253 LEU A CA 1
ATOM 1987 C C . LEU A 1 253 ? 11.696 -6.050 -12.147 1.00 98.31 253 LEU A C 1
ATOM 1989 O O . LEU A 1 253 ? 12.223 -6.163 -11.044 1.00 98.31 253 LEU A O 1
ATOM 1993 N N . LYS A 1 254 ? 11.267 -7.124 -12.824 1.00 98.06 254 LYS A N 1
ATOM 1994 C CA . LYS A 1 254 ? 11.481 -8.507 -12.361 1.00 98.06 254 LYS A CA 1
ATOM 1995 C C . LYS A 1 254 ? 12.942 -8.905 -12.441 1.00 98.06 254 LYS A C 1
ATOM 1997 O O . LYS A 1 254 ? 13.445 -9.542 -11.515 1.00 98.06 254 LYS A O 1
ATOM 2002 N N . SER A 1 255 ? 13.606 -8.578 -13.545 1.00 97.75 255 SER A N 1
ATOM 2003 C CA . SER A 1 255 ? 15.031 -8.833 -13.722 1.00 97.75 255 SER A CA 1
ATOM 2004 C C . SER A 1 255 ? 15.577 -8.016 -14.898 1.00 97.75 255 SER A C 1
ATOM 2006 O O . SER A 1 255 ? 15.512 -8.482 -16.039 1.00 97.75 255 SER A O 1
ATOM 2008 N N . PRO A 1 256 ? 16.196 -6.854 -14.631 1.00 97.81 256 PRO A N 1
ATOM 2009 C CA . PRO A 1 256 ? 16.754 -5.999 -15.679 1.00 97.81 256 PRO A CA 1
ATOM 2010 C C . PRO A 1 256 ? 17.770 -6.740 -16.547 1.00 97.81 256 PRO A C 1
ATOM 2012 O O . PRO A 1 256 ? 17.712 -6.696 -17.771 1.00 97.81 256 PRO A O 1
ATOM 2015 N N . LYS A 1 257 ? 18.649 -7.523 -15.906 1.00 97.00 257 LYS A N 1
ATOM 2016 C CA . LYS A 1 257 ? 19.659 -8.349 -16.581 1.00 97.00 257 LYS A CA 1
ATOM 2017 C C . LYS A 1 257 ? 19.059 -9.373 -17.551 1.00 97.00 257 LYS A C 1
ATOM 2019 O O . LYS A 1 257 ? 19.700 -9.685 -18.546 1.00 97.00 257 LYS A O 1
ATOM 2024 N N . LYS A 1 258 ? 17.876 -9.925 -17.261 1.00 96.56 258 LYS A N 1
ATOM 2025 C CA . LYS A 1 258 ? 17.204 -10.864 -18.175 1.00 96.56 258 LYS A CA 1
ATOM 2026 C C . LYS A 1 258 ? 16.427 -10.145 -19.270 1.00 96.56 258 LYS A C 1
ATOM 2028 O O . LYS A 1 258 ? 16.384 -10.651 -20.380 1.00 96.56 258 LYS A O 1
ATOM 2033 N N . TYR A 1 259 ? 15.818 -9.006 -18.949 1.00 96.94 259 TYR A N 1
ATOM 2034 C CA . TYR A 1 259 ? 15.056 -8.215 -19.911 1.00 96.94 259 TYR A CA 1
ATOM 2035 C C . TYR A 1 259 ? 15.962 -7.594 -20.984 1.00 96.94 259 TYR A C 1
ATOM 2037 O O . TYR A 1 259 ? 15.666 -7.691 -22.166 1.00 96.94 259 TYR A O 1
ATOM 2045 N N . ALA A 1 260 ? 17.093 -7.014 -20.571 1.00 97.38 260 ALA A N 1
ATOM 2046 C CA . ALA A 1 260 ? 18.112 -6.464 -21.460 1.00 97.38 260 ALA A CA 1
ATOM 2047 C C . ALA A 1 260 ? 19.500 -6.985 -21.039 1.00 97.38 260 ALA A C 1
ATOM 2049 O O . ALA A 1 260 ? 20.171 -6.369 -20.199 1.00 97.38 260 ALA A O 1
ATOM 2050 N N . PRO A 1 261 ? 19.940 -8.146 -21.551 1.00 97.25 261 PRO A N 1
ATOM 2051 C CA . PRO A 1 261 ? 21.271 -8.671 -21.262 1.00 97.25 261 PRO A CA 1
ATOM 2052 C C . PRO A 1 261 ? 22.365 -7.678 -21.672 1.00 97.25 261 PRO A C 1
ATOM 2054 O O . PRO A 1 261 ? 22.428 -7.264 -22.821 1.00 97.25 261 PRO A O 1
ATOM 2057 N N . GLY A 1 262 ? 23.223 -7.287 -20.725 1.00 95.12 262 GLY A N 1
ATOM 2058 C CA . GLY A 1 262 ? 24.270 -6.279 -20.952 1.00 95.12 262 GLY A CA 1
ATOM 2059 C C . GLY A 1 262 ? 23.862 -4.837 -20.633 1.00 95.12 262 GLY A C 1
ATOM 2060 O O . GLY A 1 262 ? 24.652 -3.922 -20.855 1.00 95.12 262 GLY A O 1
ATOM 2061 N N . ASN A 1 263 ? 22.660 -4.606 -20.093 1.00 98.12 263 ASN A N 1
ATOM 2062 C CA . ASN A 1 263 ? 22.289 -3.273 -19.618 1.00 98.12 263 ASN A CA 1
ATOM 2063 C C . ASN A 1 263 ? 23.160 -2.809 -18.436 1.00 98.12 263 ASN A C 1
ATOM 2065 O O . ASN A 1 263 ? 23.631 -3.619 -17.635 1.00 98.12 263 ASN A O 1
ATOM 2069 N N . ALA A 1 264 ? 23.307 -1.492 -18.296 1.00 96.88 264 ALA A N 1
ATOM 2070 C CA . ALA A 1 264 ? 24.149 -0.881 -17.266 1.00 96.88 264 ALA A CA 1
ATOM 2071 C C . ALA A 1 264 ? 23.506 -0.798 -15.861 1.00 96.88 264 ALA A C 1
ATOM 2073 O O . ALA A 1 264 ? 24.183 -0.437 -14.899 1.00 96.88 264 ALA A O 1
ATOM 2074 N N . MET A 1 265 ? 22.216 -1.120 -15.698 1.00 97.50 265 MET A N 1
ATOM 2075 C CA . MET A 1 265 ? 21.526 -1.010 -14.409 1.00 97.50 265 MET A CA 1
ATOM 2076 C C . MET A 1 265 ? 21.811 -2.228 -13.520 1.00 97.50 265 MET A C 1
ATOM 2078 O O . MET A 1 265 ? 21.213 -3.297 -13.670 1.00 97.50 265 MET A O 1
ATOM 2082 N N . SER A 1 266 ? 22.684 -2.048 -12.525 1.00 94.12 266 SER A N 1
ATOM 2083 C CA . SER A 1 266 ? 23.025 -3.080 -11.535 1.00 94.12 266 SER A CA 1
ATOM 2084 C C . SER A 1 266 ? 21.951 -3.217 -10.444 1.00 94.12 266 SER A C 1
ATOM 2086 O O . SER A 1 266 ? 22.163 -2.921 -9.270 1.00 94.12 266 SER A O 1
ATOM 2088 N N . PHE A 1 267 ? 20.756 -3.655 -10.841 1.00 97.00 267 PHE A N 1
ATOM 2089 C CA . PHE A 1 267 ? 19.644 -3.929 -9.934 1.00 97.00 267 PHE A CA 1
ATOM 2090 C C . PHE A 1 267 ? 19.185 -5.382 -10.065 1.00 97.00 267 PHE A C 1
ATOM 2092 O O . PHE A 1 267 ? 18.942 -5.886 -11.161 1.00 97.00 267 PHE A O 1
ATOM 2099 N N . ALA A 1 268 ? 19.028 -6.064 -8.928 1.00 96.38 268 ALA A N 1
ATOM 2100 C CA . ALA A 1 268 ? 18.652 -7.478 -8.898 1.00 96.38 268 ALA A CA 1
ATOM 2101 C C . ALA A 1 268 ? 17.198 -7.745 -9.338 1.00 96.38 268 ALA A C 1
ATOM 2103 O O . ALA A 1 268 ? 16.875 -8.872 -9.720 1.00 96.38 268 ALA A O 1
ATOM 2104 N N . GLY A 1 269 ? 16.335 -6.726 -9.290 1.00 97.06 269 GLY A N 1
ATOM 2105 C CA . GLY A 1 269 ? 14.908 -6.845 -9.573 1.00 97.06 269 GLY A CA 1
ATOM 2106 C C . GLY A 1 269 ? 14.048 -7.157 -8.340 1.00 97.06 269 GLY A C 1
ATOM 2107 O O . GLY A 1 269 ? 14.513 -7.650 -7.309 1.00 97.06 269 GLY A O 1
ATOM 2108 N N . PHE A 1 270 ? 12.752 -6.890 -8.462 1.00 96.88 270 PHE A N 1
ATOM 2109 C CA . PHE A 1 270 ? 11.706 -7.251 -7.514 1.00 96.88 270 PHE A CA 1
ATOM 2110 C C . PHE A 1 270 ? 11.119 -8.625 -7.875 1.00 96.88 270 PHE A C 1
ATOM 2112 O O . PHE A 1 270 ? 10.333 -8.784 -8.814 1.00 96.88 270 PHE A O 1
ATOM 2119 N N . ARG A 1 271 ? 11.489 -9.657 -7.107 1.00 92.38 271 ARG A N 1
ATOM 2120 C CA . ARG A 1 271 ? 11.048 -11.043 -7.364 1.00 92.38 271 ARG A CA 1
ATOM 2121 C C . ARG A 1 271 ? 9.542 -11.236 -7.163 1.00 92.38 271 ARG A C 1
ATOM 2123 O O . ARG A 1 271 ? 8.916 -11.985 -7.914 1.00 92.38 271 ARG A O 1
ATOM 2130 N N . LYS A 1 272 ? 8.960 -10.562 -6.169 1.00 91.69 272 LYS A N 1
ATOM 2131 C CA . LYS A 1 272 ? 7.531 -10.660 -5.848 1.00 91.69 272 LYS A CA 1
ATOM 2132 C C . LYS A 1 272 ? 6.712 -9.869 -6.866 1.00 91.69 272 LYS A C 1
ATOM 2134 O O . LYS A 1 272 ? 7.046 -8.727 -7.159 1.00 91.69 272 LYS A O 1
ATOM 2139 N N . THR A 1 273 ? 5.653 -10.478 -7.400 1.00 88.88 273 THR A N 1
ATOM 2140 C CA . THR A 1 273 ? 4.759 -9.827 -8.374 1.00 88.88 273 THR A CA 1
ATOM 2141 C C . THR A 1 273 ? 4.094 -8.589 -7.782 1.00 88.88 273 THR A C 1
ATOM 2143 O O . THR A 1 273 ? 4.211 -7.520 -8.371 1.00 88.88 273 THR A O 1
ATOM 2146 N N . LYS A 1 274 ? 3.561 -8.699 -6.563 1.00 87.50 274 LYS A N 1
ATOM 2147 C CA . LYS A 1 274 ? 3.051 -7.579 -5.766 1.00 87.50 274 LYS A CA 1
ATOM 2148 C C . LYS A 1 274 ? 3.988 -6.371 -5.679 1.00 87.50 274 LYS A C 1
ATOM 2150 O O . LYS A 1 274 ? 3.562 -5.237 -5.857 1.00 87.50 274 LYS A O 1
ATOM 2155 N N . ASP A 1 275 ? 5.278 -6.597 -5.418 1.00 96.00 275 ASP A N 1
ATOM 2156 C CA . ASP A 1 275 ? 6.246 -5.498 -5.292 1.00 96.00 275 ASP A CA 1
ATOM 2157 C C . ASP A 1 275 ? 6.419 -4.757 -6.629 1.00 96.00 275 ASP A C 1
ATOM 2159 O O . ASP A 1 275 ? 6.576 -3.539 -6.645 1.00 96.00 275 ASP A O 1
ATOM 2163 N N . ARG A 1 276 ? 6.351 -5.480 -7.756 1.00 98.12 276 ARG A N 1
ATOM 2164 C CA . ARG A 1 276 ? 6.394 -4.874 -9.095 1.00 98.12 276 ARG A CA 1
ATOM 2165 C C . ARG A 1 276 ? 5.130 -4.089 -9.397 1.00 98.12 276 ARG A C 1
ATOM 2167 O O . ARG A 1 276 ? 5.246 -2.957 -9.843 1.00 98.12 276 ARG A O 1
ATOM 2174 N N . ALA A 1 277 ? 3.962 -4.655 -9.110 1.00 91.19 277 ALA A N 1
ATOM 2175 C CA . ALA A 1 277 ? 2.681 -3.975 -9.266 1.00 91.19 277 ALA A CA 1
ATOM 2176 C C . ALA A 1 277 ? 2.635 -2.655 -8.474 1.00 91.19 277 ALA A C 1
ATOM 2178 O O . ALA A 1 277 ? 2.390 -1.599 -9.051 1.00 91.19 277 ALA A O 1
ATOM 2179 N N . ASN A 1 278 ? 2.998 -2.688 -7.186 1.00 86.88 278 ASN A N 1
ATOM 2180 C CA . ASN A 1 278 ? 3.081 -1.493 -6.337 1.00 86.88 278 ASN A CA 1
ATOM 2181 C C . ASN A 1 278 ? 4.077 -0.457 -6.874 1.00 86.88 278 ASN A C 1
ATOM 2183 O O . ASN A 1 278 ? 3.776 0.734 -6.904 1.00 86.88 278 ASN A O 1
ATOM 2187 N N . MET A 1 279 ? 5.267 -0.894 -7.304 1.00 98.38 279 MET A N 1
ATOM 2188 C CA . MET A 1 279 ? 6.264 0.005 -7.891 1.00 98.38 279 MET A CA 1
ATOM 2189 C C . MET A 1 279 ? 5.739 0.672 -9.165 1.00 98.38 279 MET A C 1
ATOM 2191 O O . MET A 1 279 ? 5.914 1.872 -9.330 1.00 98.38 279 MET A O 1
ATOM 2195 N N . ILE A 1 280 ? 5.085 -0.080 -10.051 1.00 98.19 280 ILE A N 1
ATOM 2196 C CA . ILE A 1 280 ? 4.559 0.447 -11.315 1.00 98.19 280 ILE A CA 1
ATOM 2197 C C . ILE A 1 280 ? 3.420 1.438 -11.066 1.00 98.19 280 ILE A C 1
ATOM 2199 O O . ILE A 1 280 ? 3.421 2.501 -11.676 1.00 98.19 280 ILE A O 1
ATOM 2203 N N . ALA A 1 281 ? 2.516 1.155 -10.123 1.00 90.44 281 ALA A N 1
ATOM 2204 C CA . ALA A 1 281 ? 1.476 2.105 -9.720 1.00 90.44 281 ALA A CA 1
ATOM 2205 C C . ALA A 1 281 ? 2.072 3.410 -9.164 1.00 90.44 281 ALA A C 1
ATOM 2207 O O . ALA A 1 281 ? 1.621 4.501 -9.505 1.00 90.44 281 ALA A O 1
ATOM 2208 N N . PHE A 1 282 ? 3.138 3.321 -8.360 1.00 96.25 282 PHE A N 1
ATOM 2209 C CA . PHE A 1 282 ? 3.852 4.509 -7.895 1.00 96.25 282 PHE A CA 1
ATOM 2210 C C . PHE A 1 282 ? 4.538 5.271 -9.040 1.00 96.25 282 PHE A C 1
ATOM 2212 O O . PHE A 1 282 ? 4.412 6.490 -9.107 1.00 96.25 282 PHE A O 1
ATOM 2219 N N . LEU A 1 283 ? 5.220 4.581 -9.962 1.00 97.81 283 LEU A N 1
ATOM 2220 C CA . LEU A 1 283 ? 5.830 5.213 -11.140 1.00 97.81 283 LEU A CA 1
ATOM 2221 C C . LEU A 1 283 ? 4.785 5.908 -12.021 1.00 97.81 283 LEU A C 1
ATOM 2223 O O . LEU A 1 283 ? 5.050 6.988 -12.534 1.00 97.81 283 LEU A O 1
ATOM 2227 N N . ASN A 1 284 ? 3.595 5.320 -12.152 1.00 96.25 284 ASN A N 1
ATOM 2228 C CA . ASN A 1 284 ? 2.474 5.943 -12.844 1.00 96.25 284 ASN A CA 1
ATOM 2229 C C . ASN A 1 284 ? 1.998 7.217 -12.124 1.00 96.25 284 ASN A C 1
ATOM 2231 O O . ASN A 1 284 ? 1.695 8.205 -12.775 1.00 96.25 284 ASN A O 1
ATOM 2235 N N . SER A 1 285 ? 1.990 7.226 -10.785 1.00 92.75 285 SER A N 1
ATOM 2236 C CA . SER A 1 285 ? 1.576 8.394 -9.987 1.00 92.75 285 SER A CA 1
ATOM 2237 C C . SER A 1 285 ? 2.541 9.587 -10.044 1.00 92.75 285 SER A C 1
ATOM 2239 O O . SER A 1 285 ? 2.135 10.707 -9.749 1.00 92.75 285 SER A O 1
ATOM 2241 N N . ILE A 1 286 ? 3.807 9.368 -10.423 1.00 93.88 286 ILE A N 1
ATOM 2242 C CA . ILE A 1 286 ? 4.813 10.428 -10.619 1.00 93.88 286 ILE A CA 1
ATOM 2243 C C . ILE A 1 286 ? 4.922 10.809 -12.103 1.00 93.88 286 ILE A C 1
ATOM 2245 O O . ILE A 1 286 ? 6.002 10.812 -12.703 1.00 93.88 286 ILE A O 1
ATOM 2249 N N . SER A 1 287 ? 3.760 11.083 -12.689 1.00 93.69 287 SER A N 1
ATOM 2250 C CA . SER A 1 287 ? 3.580 11.479 -14.080 1.00 93.69 287 SER A CA 1
ATOM 2251 C C . SER A 1 287 ? 2.718 12.737 -14.152 1.00 93.69 287 SER A C 1
ATOM 2253 O O . SER A 1 287 ? 1.799 12.900 -13.350 1.00 93.69 287 SER A O 1
ATOM 2255 N N . ASP A 1 288 ? 2.985 13.601 -15.127 1.00 91.75 288 ASP A N 1
ATOM 2256 C CA . ASP A 1 288 ? 2.107 14.718 -15.487 1.00 91.75 288 ASP A CA 1
ATOM 2257 C C . ASP A 1 288 ? 0.816 14.197 -16.147 1.00 91.75 288 ASP A C 1
ATOM 2259 O O . ASP A 1 288 ? -0.253 14.783 -15.993 1.00 91.75 288 ASP A O 1
ATOM 2263 N N . GLU A 1 289 ? 0.908 13.045 -16.818 1.00 90.75 289 GLU A N 1
ATOM 2264 C CA . GLU A 1 289 ? -0.206 12.343 -17.459 1.00 90.75 289 GLU A CA 1
ATOM 2265 C C . GLU A 1 289 ? -0.252 10.886 -16.962 1.00 90.75 289 GLU A C 1
ATOM 2267 O O . GLU A 1 289 ? 0.208 9.966 -17.647 1.00 90.75 289 GLU A O 1
ATOM 2272 N N . PRO A 1 290 ? -0.723 10.636 -15.726 1.00 87.88 290 PRO A N 1
ATOM 2273 C CA . PRO A 1 290 ? -0.862 9.279 -15.213 1.00 87.88 290 PRO A CA 1
ATOM 2274 C C . PRO A 1 290 ? -1.937 8.532 -16.007 1.00 87.88 290 PRO A C 1
ATOM 2276 O O . PRO A 1 290 ? -3.038 9.044 -16.229 1.00 87.88 290 PRO A O 1
ATOM 2279 N N . ILE A 1 291 ? -1.660 7.287 -16.399 1.00 85.25 291 ILE A N 1
ATOM 2280 C CA . ILE A 1 291 ? -2.679 6.471 -17.062 1.00 85.25 291 ILE A CA 1
ATOM 2281 C C . ILE A 1 291 ? -3.759 6.064 -16.061 1.00 85.25 291 ILE A C 1
ATOM 2283 O O . ILE A 1 291 ? -3.462 5.624 -14.944 1.00 85.25 291 ILE A O 1
ATOM 2287 N N . GLN A 1 292 ? -5.023 6.192 -16.465 1.00 79.94 292 GLN A N 1
ATOM 2288 C CA . GLN A 1 292 ? -6.149 5.794 -15.627 1.00 79.94 292 GLN A CA 1
ATOM 2289 C C . GLN A 1 292 ? -6.107 4.292 -15.341 1.00 79.94 292 GLN A C 1
ATOM 2291 O O . GLN A 1 292 ? -5.696 3.497 -16.187 1.00 79.94 292 GLN A O 1
ATOM 2296 N N . ASN A 1 293 ? -6.503 3.917 -14.123 1.00 74.94 293 ASN A N 1
ATOM 2297 C CA . ASN A 1 293 ? -6.582 2.526 -13.673 1.00 74.94 293 ASN A CA 1
ATOM 2298 C C . ASN A 1 293 ? -5.296 1.700 -13.919 1.00 74.94 293 ASN A C 1
ATOM 2300 O O . ASN A 1 293 ? -5.355 0.498 -14.161 1.00 74.94 293 ASN A O 1
ATOM 2304 N N . ASN A 1 294 ? -4.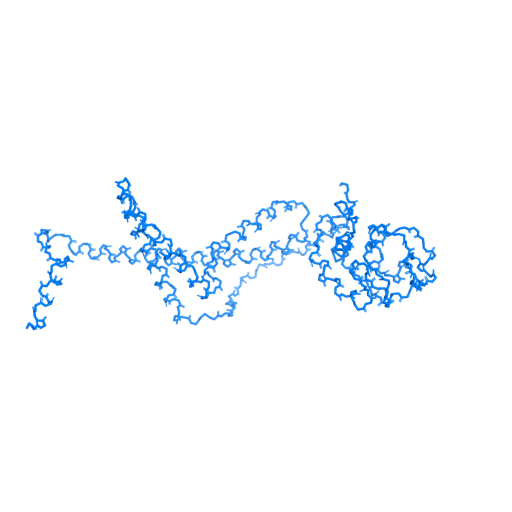119 2.343 -13.923 1.00 75.31 294 ASN A N 1
ATOM 2305 C CA . ASN A 1 294 ? -2.838 1.712 -14.272 1.00 75.31 294 ASN A CA 1
ATOM 2306 C C . ASN A 1 294 ? -2.846 0.978 -15.633 1.00 75.31 294 ASN A C 1
ATOM 2308 O O . ASN A 1 294 ? -2.089 0.026 -15.822 1.00 75.31 294 ASN A O 1
ATOM 2312 N N . GLY A 1 295 ? -3.687 1.411 -16.580 1.00 72.38 295 GLY A N 1
ATOM 2313 C CA . GLY A 1 295 ? -3.813 0.793 -17.904 1.00 72.38 295 GLY A CA 1
ATOM 2314 C C . GLY A 1 295 ? -4.603 -0.517 -17.923 1.00 72.38 295 GLY A C 1
ATOM 2315 O O . GLY A 1 295 ? -4.507 -1.260 -18.898 1.00 72.38 295 GLY A O 1
ATOM 2316 N N . LEU A 1 296 ? -5.347 -0.818 -16.856 1.00 66.88 296 LEU A N 1
ATOM 2317 C CA . LEU A 1 296 ? -6.304 -1.919 -16.820 1.00 66.88 296 LEU A CA 1
ATOM 2318 C C . LEU A 1 296 ? -7.659 -1.455 -17.369 1.00 66.88 296 LEU A C 1
ATOM 2320 O O . LEU A 1 296 ? -8.113 -0.351 -17.053 1.00 66.88 296 LEU A O 1
ATOM 2324 N N . ASN A 1 297 ? -8.284 -2.316 -18.174 1.00 57.03 297 ASN A N 1
ATOM 2325 C CA . ASN A 1 297 ? -9.632 -2.114 -18.712 1.00 57.03 297 ASN A CA 1
ATOM 2326 C C . ASN A 1 297 ? -10.714 -2.391 -17.667 1.00 57.03 297 ASN A C 1
ATOM 2328 O O . ASN A 1 297 ? -10.486 -3.277 -16.811 1.00 57.03 297 ASN A O 1
#

Foldseek 3Di:
DDPVVVVVVVVVDDDDDDDDDDDCPVVCVCVVVVVLVVCLVVLLVVVVVLLVVLVVLVVVLVVLVVCLLQDQPCNVVSVVSNVVSVVSNVVVVLSVDVVSVVVVLVVLVVVLVVLVVVLVVDPPCNVVSVVVSVVSVSNSVSSVCSSVVCVVPPPPVDDPPPPDPDPPDDDDPDRPQDDLLSLLLSADLVLLVVVCVVVVVQEALAVVDQHGVHYHLQAQEFAWWPPDPPDDWDPQRVVVTGGRHLVLQLVCQCAVCVSRPRTPDPDGHDVRSNNSSNNLQNSLVSYPDRDPSSPDD

Mean predicted aligned error: 19.21 Å

Radius of gyration: 32.71 Å; Cα contacts (8 Å, |Δi|>4): 250; chains: 1; bounding box: 65×70×93 Å

Secondary structure (DSSP, 8-state):
--GGGTHHHHTTSS-----S-SSSHHHHHHHHHHHHHHHHHHHHHHHHHHHHHHHHHHHHHHHHHHHHTT--TTHHHHHHHHHHHHHHHHHTGGGT-HHHHHHHHHHHHHHHHHHHHHHHH-SSSHHHHHHHHHHHHHHHHHHHHHHHHGGGS----S---------------PPP---HHHHHHT--HHHHHHHHTTTTTT---STTPPP-SS---TT-TTPBTT--TT----HHHHTT-SB--HHHHHHHHH-HHHHSTT-S-------SHHHHHHHHHHHHHSSSSPPGGGG--

Nearest PDB structures (foldseek):
  2yk3-assembly1_A  TM=9.779E-01  e=2.159E-08  Crithidia fasciculata
  2ycc-assembly1_A  TM=9.642E-01  e=2.049E-08  Saccharomyces cerevisiae
  1cig-assembly1_A  TM=9.684E-01  e=3.110E-08  Saccharomyces cerevisiae
  1cie-assembly1_A-2  TM=9.703E-01  e=4.973E-08  Saccharomyces cerevisiae
  1cif-assembly1_A-2  TM=9.687E-01  e=4.720E-08  Saccharomyces cerevisiae

Sequence (297 aa):
MNLNQIIKVIFAGIFTFIVIGSLSSISNSIFIEKVLVNLSSISSTKFNNLKEEFFITQSELKQNQKSLSHTVVGRKELVEEINKQESRLNELSYFSSAEDAAKYLIKLNDELEIIEGSLSHSILKREELIEKIEQKKADILSFQEIVLSNKNMIIDINPIEKEIPKVEKISVVEKPKLSFEEELAIASIDAGLKLSKKCTACHSLKSGGPNRVGPTLWNIVNAPKAKIDGFSYSEALSSIGGTWTIQDLNLWLKSPKKYAPGNAMSFAGFRKTKDRANMIAFLNSISDEPIQNNGLN

pLDDT: mean 73.05, std 22.81, range [28.36, 98.38]

Solvent-accessible surface area (backbone atoms only — not comparable to full-atom values): 17263 Å² total; per-residue (Å²): 141,59,76,73,61,62,56,62,59,60,73,70,58,89,76,89,77,89,86,85,75,98,76,53,67,72,58,43,50,54,45,50,50,48,48,49,52,47,47,48,50,51,47,50,47,51,47,50,51,51,50,50,47,46,55,48,45,53,52,50,38,56,50,47,60,59,43,54,80,74,45,74,80,66,35,68,61,52,50,52,48,44,53,50,40,53,54,51,45,61,78,49,37,44,74,78,38,76,66,38,33,51,53,48,53,51,51,53,49,54,54,48,51,53,52,57,56,47,53,77,75,41,88,70,66,48,67,62,49,50,53,52,50,54,51,51,50,51,52,50,52,51,49,50,50,54,58,55,63,53,64,79,47,78,81,67,89,63,82,82,82,68,81,71,79,83,72,76,86,74,76,88,74,79,75,84,78,73,52,60,68,61,30,42,77,68,39,41,44,69,60,9,54,64,57,44,64,79,43,55,87,33,28,27,72,47,83,95,41,59,66,59,89,33,55,48,44,39,46,41,60,61,29,59,43,76,61,64,82,98,53,90,69,37,66,42,46,47,72,69,49,64,51,29,37,71,68,52,46,47,48,34,42,39,26,33,56,76,65,23,62,75,40,78,67,95,52,82,45,41,82,50,58,55,58,35,22,9,36,49,44,27,41,29,68,40,29,96,76,52,61,66,74,76,73,56,130